Protein 1T62 (pdb70)

Sequence (316 aa):
MLKNVEVFWQNFLDKHELDMLMPDVWMFGDGSSEMGNRLGQLVVSGRKTATCSSLDIYKMEEEQLPKAGQYDIILDGQSQPLAIIRTTKVEIMPMNKVSESFAQAEGLDYWYEEHARFFKEELAPYQLQFYPDMLLVCQSFEVVDLYTHHHHHMLKNVEVFWQNFLDKHELDMLMPDVWMFGDGSSEMGNRLGQLVVSGRKTATCSSLDIYKMEEEQLPKAGQYDIILDGQSQPLAIIRTTKVEIMPMNKVSESFAQAEGLTLDYWYEEHARFFKEELAPYQLQFYPDMLLVCQSFEVVDLYTEKEEGGSHHHHHH

Solvent-accessible surface area: 16131 Å² total; per-residue (Å²): 68,32,146,48,8,80,93,13,10,86,82,5,10,91,114,86,159,68,143,73,132,26,18,57,11,32,26,0,3,60,11,26,22,124,38,0,52,149,22,0,105,26,0,46,64,44,16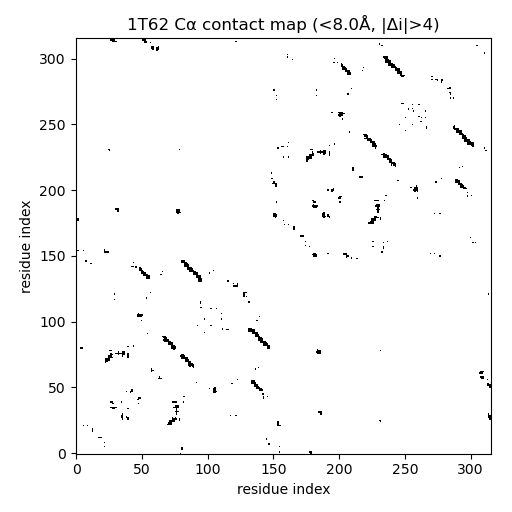8,1,53,0,1,0,0,0,24,66,27,17,96,111,174,88,30,143,43,14,110,66,22,58,23,6,0,0,9,19,0,60,5,86,6,33,0,0,3,90,1,70,108,44,76,70,6,29,4,77,126,27,49,100,83,17,4,126,24,5,46,116,128,117,14,64,108,66,5,9,150,6,0,97,65,8,6,46,108,98,141,76,89,51,120,71,97,7,73,0,0,3,6,28,8,85,50,42,22,66,81,164,92,32,32,16,6,30,31,79,31,3,69,58,1,10,92,50,6,21,93,127,94,159,74,142,63,165,70,26,92,17,33,24,0,4,38,6,16,4,106,32,0,42,112,3,0,110,42,2,41,68,53,173,1,53,0,1,0,0,0,15,18,0,13,133,80,67,162,75,155,49,18,137,76,35,45,45,4,0,0,18,16,0,39,22,12,0,16,0,0,2,67,0,81,95,45,71,84,25,25,0,84,146,14,56,114,78,20,15,109,32,7,52,181,81,66,119,118,16,56,116,32,0,20,128,7,0,113,105,6,0,57,100,61,171,51,156,40,79,91,70,0,72,0,0,3,6,31,12,82,55,42,16,84,16,76,45,62,124,132,19,15,48,44,59,23,26,17,18

InterPro domains:
  IPR007374 ASCH domain [PF04266] (35-149)
  IPR007374 ASCH domain [SM01022] (26-150)
  IPR009326 Protein of unknown function DUF984 [PIRSF021320] (3-151)
  IPR009326 Protein of unknown function DUF984 [PTHR39203] (25-150)
  IPR009326 Protein of unknown function DUF984 [cd06553] (23-150)
  IPR015947 PUA-like superfamily [SSF88697] (1-153)

Foldseek 3Di:
DVVQQVVVVVVVCVVVVHDDDAAAEEFDDLLALVRRAVLLVCQLVQQAFKDKDFPVVDDVVPDDDDAAQDKYFYAGSVGHTFAMKGWHGKDKDQLVGDDVVLVRNHHVPCSLVVVLVSLCVVLVVPVSPRDSRTIMTMTGIHTPTTDPDDDDD/DVVLQVVLVVVVCVVVVHDDDRDAEEFPADLAQVRRAVVLCCAVVPFAFKDKDFPVCCVVVVHDADDAFDKYFYAHSVRHTWFMKTFNDKDKFWLLPDDVVNCRNRRDDSVVSSVVVQVRVQVVCVVVVDGRDRGGMMIMTGIHGDTTSPVVVVDVPPDDDDD

Structure (mmCIF, N/CA/C/O backbone):
data_1T62
#
_entry.id   1T62
#
_cell.length_a   88.250
_cell.length_b   88.250
_cell.length_c   106.001
_cell.angle_alpha   90.00
_cell.angle_beta   90.00
_cell.angle_gamma   120.00
#
_symmetry.space_group_name_H-M   'P 32 2 1'
#
loop_
_atom_site.group_PDB
_atom_site.id
_atom_site.type_symbol
_atom_site.label_atom_id
_atom_site.label_alt_id
_atom_site.label_comp_id
_atom_site.label_asym_id
_atom_site.label_entity_id
_atom_site.label_seq_id
_atom_site.pdbx_PDB_ins_code
_atom_site.Cartn_x
_atom_site.Cartn_y
_atom_site.Cartn_z
_atom_site.occupancy
_atom_site.B_iso_or_equiv
_atom_site.auth_seq_id
_atom_site.auth_comp_id
_atom_site.auth_asym_id
_atom_site.auth_atom_id
_atom_site.pdbx_PDB_model_num
ATOM 1 N N . MET A 1 1 ? 33.872 2.112 90.629 1.00 39.73 1001 MET A N 1
ATOM 2 C CA . MET A 1 1 ? 33.621 2.589 92.022 1.00 37.60 1001 MET A CA 1
ATOM 3 C C . MET A 1 1 ? 32.712 3.795 92.004 1.00 35.60 1001 MET A C 1
ATOM 4 O O . MET A 1 1 ? 31.774 3.882 92.795 1.00 36.38 1001 MET A O 1
ATOM 9 N N . LEU A 1 2 ? 32.996 4.729 91.101 1.00 28.16 1002 LEU A N 1
ATOM 10 C CA . LEU A 1 2 ? 32.174 5.924 90.952 1.00 23.56 1002 LEU A CA 1
ATOM 11 C C . LEU A 1 2 ? 30.761 5.435 90.627 1.00 25.06 1002 LEU A C 1
ATOM 12 O O . LEU A 1 2 ? 29.784 5.956 91.152 1.00 24.46 1002 LEU A O 1
ATOM 17 N N . LYS A 1 3 ? 30.660 4.410 89.785 1.00 27.34 1003 LYS A N 1
ATOM 18 C CA . LYS A 1 3 ? 29.359 3.855 89.418 1.00 29.63 1003 LYS A CA 1
ATOM 19 C C . LYS A 1 3 ? 28.658 3.282 90.638 1.00 27.60 1003 LYS A C 1
ATOM 20 O O . LYS A 1 3 ? 27.487 3.579 90.881 1.00 29.83 1003 LYS A O 1
ATOM 26 N N . ASN A 1 4 ? 29.377 2.459 91.402 1.00 36.01 1004 ASN A N 1
ATOM 27 C CA . ASN A 1 4 ? 28.827 1.835 92.608 1.00 31.69 1004 ASN A CA 1
ATOM 28 C C . ASN A 1 4 ? 28.195 2.843 93.558 1.00 28.39 1004 ASN A C 1
ATOM 29 O O . ASN A 1 4 ? 27.060 2.657 94.025 1.00 25.87 1004 ASN A O 1
ATOM 34 N N . VAL A 1 5 ? 28.949 3.900 93.852 1.00 24.45 1005 VAL A N 1
ATOM 35 C CA . VAL A 1 5 ? 28.489 4.943 94.750 1.00 21.25 1005 VAL A CA 1
ATOM 36 C C . VAL A 1 5 ? 27.328 5.704 94.158 1.00 22.52 1005 VAL A C 1
ATOM 37 O O . VAL A 1 5 ? 26.385 6.039 94.860 1.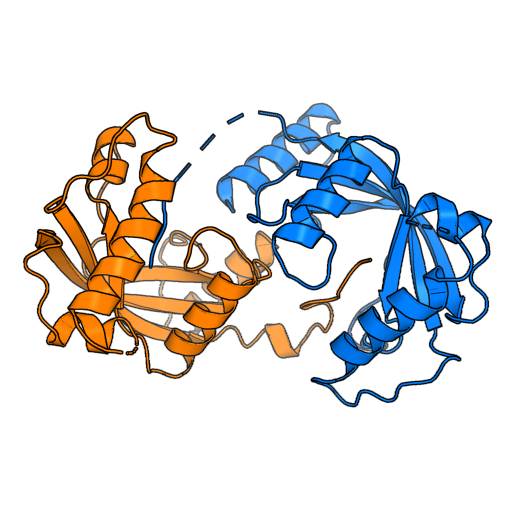00 22.57 1005 VAL A O 1
ATOM 41 N N . GLU A 1 6 ? 27.383 5.976 92.864 1.00 27.33 1006 GLU A N 1
ATOM 42 C CA . GLU A 1 6 ? 26.285 6.691 92.242 1.00 33.03 1006 GLU A CA 1
ATOM 43 C C . GLU A 1 6 ? 25.026 5.863 92.472 1.00 32.09 1006 GLU A C 1
ATOM 44 O O . GLU A 1 6 ? 23.990 6.391 92.875 1.00 35.18 1006 GLU A O 1
ATOM 50 N N . VAL A 1 7 ? 25.129 4.558 92.236 1.00 26.63 1007 VAL A N 1
ATOM 51 C CA . VAL A 1 7 ? 23.999 3.651 92.427 1.00 28.23 1007 VAL A CA 1
ATOM 52 C C . VAL A 1 7 ? 23.538 3.695 93.885 1.00 24.86 1007 VAL A C 1
ATOM 53 O O . VAL A 1 7 ? 22.394 4.028 94.188 1.00 24.28 1007 VAL A O 1
ATOM 57 N N . PHE A 1 8 ? 24.454 3.356 94.780 1.00 20.65 1008 PHE A N 1
ATOM 58 C CA . PHE A 1 8 ? 24.198 3.346 96.213 1.00 18.34 1008 PHE A CA 1
ATOM 59 C C . PHE A 1 8 ? 23.412 4.565 96.696 1.00 18.73 1008 PHE A C 1
ATOM 60 O O . PHE A 1 8 ? 22.445 4.422 97.447 1.00 17.34 1008 PHE A O 1
ATOM 68 N N . TRP A 1 9 ? 23.840 5.754 96.268 1.00 33.78 1009 TRP A N 1
ATOM 69 C CA . TRP A 1 9 ? 23.197 7.011 96.661 1.00 33.95 1009 TRP A CA 1
ATOM 70 C C . TRP A 1 9 ? 21.807 7.068 96.077 1.00 35.63 1009 TRP A C 1
ATOM 71 O O . TRP A 1 9 ? 20.826 7.331 96.775 1.00 35.27 1009 TRP A O 1
ATOM 82 N N . GLN A 1 10 ? 21.738 6.818 94.776 1.00 16.50 1010 GLN A N 1
ATOM 83 C CA . GLN A 1 10 ? 20.476 6.848 94.066 1.00 20.47 1010 GLN A CA 1
ATOM 84 C C . GLN A 1 10 ? 19.483 5.942 94.739 1.00 18.57 1010 GLN A C 1
ATOM 85 O O . GLN A 1 10 ? 18.363 6.337 95.024 1.00 19.45 1010 GLN A O 1
ATOM 91 N N . ASN A 1 11 ? 19.900 4.718 95.005 1.00 42.57 1011 ASN A N 1
ATOM 92 C CA . ASN A 1 11 ? 19.000 3.787 95.637 1.00 44.81 1011 ASN A CA 1
ATOM 93 C C . ASN A 1 11 ? 18.488 4.375 96.943 1.00 42.45 1011 ASN A C 1
ATOM 94 O O . ASN A 1 11 ? 17.297 4.286 97.247 1.00 43.05 1011 ASN A O 1
ATOM 99 N N . PHE A 1 12 ? 19.389 4.990 97.704 1.00 29.84 1012 PHE A N 1
ATOM 100 C CA . PHE A 1 12 ? 19.023 5.584 98.982 1.00 26.65 1012 PHE A CA 1
ATOM 101 C C . PHE A 1 12 ? 18.058 6.745 98.788 1.00 26.29 1012 PHE A C 1
ATOM 102 O O . PHE A 1 12 ? 17.112 6.904 99.554 1.00 24.40 1012 PHE A O 1
ATOM 110 N N . LEU A 1 13 ? 18.293 7.555 97.764 1.00 28.53 1013 LEU A N 1
ATOM 111 C CA . LEU A 1 13 ? 17.403 8.677 97.483 1.00 29.34 1013 LEU A CA 1
ATOM 112 C C . LEU A 1 13 ? 15.982 8.155 97.243 1.00 30.81 1013 LEU A C 1
ATOM 113 O O . LEU A 1 13 ? 15.047 8.508 97.966 1.00 31.41 1013 LEU A O 1
ATOM 118 N N . ASP A 1 14 ? 15.836 7.310 96.225 1.00 39.12 1014 ASP A N 1
ATOM 119 C CA . ASP A 1 14 ? 14.551 6.711 95.866 1.00 41.10 1014 ASP A CA 1
ATOM 120 C C . ASP A 1 14 ? 13.883 6.060 97.076 1.00 42.04 1014 ASP A C 1
ATOM 121 O O . ASP A 1 14 ? 12.700 6.272 97.347 1.00 43.02 1014 ASP A O 1
ATOM 126 N N . LYS A 1 15 ? 14.659 5.252 97.789 1.00 28.71 1015 LYS A N 1
ATOM 127 C CA . LYS A 1 15 ? 14.192 4.561 98.978 1.00 31.11 1015 LYS A CA 1
ATOM 128 C C . LYS A 1 15 ? 13.524 5.532 99.948 1.00 30.44 1015 LYS A C 1
ATOM 129 O O . LYS A 1 15 ? 12.557 5.181 100.602 1.00 29.96 1015 LYS A O 1
ATOM 135 N N . HIS A 1 16 ? 14.034 6.756 100.040 1.00 21.99 1016 HIS A N 1
ATOM 136 C CA . HIS A 1 16 ? 13.463 7.742 100.953 1.00 25.54 1016 HIS A CA 1
ATOM 137 C C . HIS A 1 16 ? 12.800 8.877 100.203 1.00 27.59 1016 HIS A C 1
ATOM 138 O O . HIS A 1 16 ? 12.387 9.867 100.803 1.00 27.69 1016 HIS A O 1
ATOM 145 N N . GLU A 1 17 ? 12.703 8.729 98.887 1.00 35.26 1017 GLU A N 1
ATOM 146 C CA . GLU A 1 17 ? 12.088 9.746 98.051 1.00 38.61 1017 GLU A CA 1
ATOM 147 C C . GLU A 1 17 ? 12.541 11.134 98.473 1.00 36.95 1017 GLU A C 1
ATOM 148 O O . GLU A 1 17 ? 11.856 11.801 99.244 1.00 39.89 1017 GLU A O 1
ATOM 154 N N . LEU A 1 18 ? 13.706 11.550 97.979 1.00 48.80 1018 LEU A N 1
ATOM 155 C CA . LEU A 1 18 ? 14.259 12.870 98.280 1.00 43.19 1018 LEU A CA 1
ATOM 156 C C . LEU A 1 18 ? 15.440 13.184 97.363 1.00 40.18 1018 LEU A C 1
ATOM 157 O O . LEU A 1 18 ? 16.289 12.331 97.132 1.00 38.91 1018 LEU A O 1
ATOM 162 N N . ASP A 1 19 ? 15.477 14.409 96.834 1.00 29.17 1019 ASP A N 1
ATOM 163 C CA . ASP A 1 19 ? 16.535 14.836 95.911 1.00 24.82 1019 ASP A CA 1
ATOM 164 C C . ASP A 1 19 ? 17.704 15.504 96.636 1.00 20.74 1019 ASP A C 1
ATOM 165 O O . ASP A 1 19 ? 17.528 16.471 97.380 1.00 19.87 1019 ASP A O 1
ATOM 170 N N . MET A 1 20 ? 18.897 14.968 96.411 1.00 21.39 1020 MET A N 1
ATOM 171 C CA . MET A 1 20 ? 20.107 15.480 97.037 1.00 19.55 1020 MET A CA 1
ATOM 172 C C . MET A 1 20 ? 21.346 15.126 96.234 1.00 17.34 1020 MET A C 1
ATOM 173 O O . MET A 1 20 ? 21.480 13.997 95.765 1.00 17.95 1020 MET A O 1
ATOM 178 N N . LEU A 1 21 ? 22.266 16.076 96.109 1.00 21.63 1021 LEU A N 1
ATOM 179 C CA . LEU A 1 21 ? 23.520 15.814 95.421 1.00 21.29 1021 LEU A CA 1
ATOM 180 C C . LEU A 1 21 ? 24.270 14.803 96.294 1.00 23.50 1021 LEU A C 1
ATOM 181 O O . LEU A 1 21 ? 24.020 14.706 97.498 1.00 23.72 1021 LEU A O 1
ATOM 186 N N . MET A 1 22 ? 25.175 14.043 95.691 1.00 25.94 1022 MET A N 1
ATOM 187 C CA . MET A 1 22 ? 25.969 13.056 96.424 1.00 27.96 1022 MET A CA 1
ATOM 188 C C . MET A 1 22 ? 26.795 13.777 97.497 1.00 26.78 1022 MET A C 1
ATOM 189 O O . MET A 1 22 ? 27.298 14.877 97.267 1.00 33.04 1022 MET A O 1
ATOM 194 N N . PRO A 1 23 ? 26.922 13.184 98.693 1.00 10.96 1023 PRO A N 1
ATOM 195 C CA . PRO A 1 23 ? 27.701 13.820 99.758 1.00 11.64 1023 PRO A CA 1
ATOM 196 C C . PRO A 1 23 ? 29.180 13.553 99.536 1.00 11.38 1023 PRO A C 1
ATOM 197 O O . PRO A 1 23 ? 29.606 13.265 98.414 1.00 15.09 1023 PRO A O 1
ATOM 201 N N . ASP A 1 24 ? 29.969 13.644 100.596 1.00 48.54 1024 ASP A N 1
ATOM 202 C CA . ASP A 1 24 ? 31.393 13.388 100.459 1.00 50.34 1024 ASP A CA 1
ATOM 203 C C . ASP A 1 24 ? 31.614 11.889 100.602 1.00 46.11 1024 ASP A C 1
ATOM 204 O O . ASP A 1 24 ? 30.794 11.198 101.204 1.00 47.65 1024 ASP A O 1
ATOM 209 N N . VAL A 1 25 ? 32.696 11.377 100.031 1.00 30.56 1025 VAL A N 1
ATOM 210 C CA . VAL A 1 25 ? 32.980 9.958 100.156 1.00 26.36 1025 VAL A CA 1
ATOM 211 C C . VAL A 1 25 ? 34.379 9.755 100.724 1.00 27.71 1025 VAL A C 1
ATOM 212 O O . VAL A 1 25 ? 35.354 10.329 100.228 1.00 26.11 1025 VAL A O 1
ATOM 216 N N . TRP A 1 26 ? 34.476 8.943 101.773 1.00 17.07 1026 TRP A N 1
ATOM 217 C CA . TRP A 1 26 ? 35.760 8.700 102.397 1.00 17.18 1026 TRP A CA 1
ATOM 218 C C . TRP A 1 26 ? 35.801 7.507 103.346 1.00 19.27 1026 TRP A C 1
ATOM 219 O O . TRP A 1 26 ? 34.775 6.927 103.696 1.00 19.17 1026 TRP A O 1
ATOM 230 N N . MET A 1 27 ? 37.022 7.159 103.751 1.00 31.93 1027 MET A N 1
ATOM 231 C CA . MET A 1 27 ? 37.276 6.065 104.672 1.00 32.16 1027 MET A CA 1
ATOM 232 C C . MET A 1 27 ? 37.938 6.662 105.915 1.00 32.66 1027 MET A C 1
ATOM 233 O O . MET A 1 27 ? 38.626 7.680 105.839 1.00 29.19 1027 MET A O 1
ATOM 238 N N . PHE A 1 28 ? 37.704 6.033 107.061 1.00 32.95 1028 PHE A N 1
ATOM 239 C CA . PHE A 1 28 ? 38.273 6.486 108.317 1.00 32.40 1028 PHE A CA 1
ATOM 240 C C . PHE A 1 28 ? 39.719 6.043 108.342 1.00 37.51 1028 PHE A C 1
ATOM 241 O O . PHE A 1 28 ? 40.085 5.106 107.644 1.00 36.71 1028 PHE A O 1
ATOM 249 N N . GLY A 1 29 ? 40.550 6.718 109.125 1.00 24.19 1029 GLY A N 1
ATOM 250 C CA . GLY A 1 29 ? 41.929 6.287 109.222 1.00 29.05 1029 GLY A CA 1
ATOM 251 C C . GLY A 1 29 ? 43.050 7.150 108.693 1.00 31.53 1029 GLY A C 1
ATOM 252 O O . GLY A 1 29 ? 42.838 8.180 108.057 1.00 32.98 1029 GLY A O 1
ATOM 253 N N . ASP A 1 30 ? 44.263 6.687 108.979 1.00 42.48 1030 ASP A N 1
ATOM 254 C CA . ASP A 1 30 ? 45.498 7.331 108.576 1.00 43.85 1030 ASP A CA 1
ATOM 255 C C . ASP A 1 30 ? 45.532 7.396 107.052 1.00 42.58 1030 ASP A C 1
ATOM 256 O O . ASP A 1 30 ? 46.078 8.326 106.460 1.00 41.86 1030 ASP A O 1
ATOM 261 N N . GLY A 1 31 ? 44.922 6.401 106.422 1.00 51.45 1031 GLY A N 1
ATOM 262 C CA . GLY A 1 31 ? 44.897 6.343 104.975 1.00 48.40 1031 GLY A CA 1
ATOM 263 C C . GLY A 1 31 ? 45.216 4.922 104.577 1.00 44.38 1031 GLY A C 1
ATOM 264 O O . GLY A 1 31 ? 44.958 4.497 103.451 1.00 41.85 1031 GLY A O 1
ATOM 265 N N . SER A 1 32 ? 45.794 4.187 105.521 1.00 46.33 1032 SER A N 1
ATOM 266 C CA . SER A 1 32 ? 46.144 2.795 105.298 1.00 44.44 1032 SER A CA 1
ATOM 267 C C . SER A 1 32 ? 44.847 2.021 105.164 1.00 42.81 1032 SER A C 1
ATOM 268 O O . SER A 1 32 ? 43.833 2.382 105.764 1.00 43.22 1032 SER A O 1
ATOM 271 N N . SER A 1 33 ? 44.877 0.956 104.377 1.00 42.31 1033 SER A N 1
ATOM 272 C CA . SER A 1 33 ? 43.689 0.148 104.184 1.00 44.44 1033 SER A CA 1
ATOM 273 C C . SER A 1 33 ? 43.293 -0.571 105.473 1.00 43.88 1033 SER A C 1
ATOM 274 O O . SER A 1 33 ? 42.115 -0.826 105.726 1.00 43.87 1033 SER A O 1
ATOM 277 N N . GLU A 1 34 ? 44.278 -0.885 106.299 1.00 21.92 1034 GLU A N 1
ATOM 278 C CA . GLU A 1 34 ? 44.010 -1.590 107.542 1.00 25.11 1034 GLU A CA 1
ATOM 279 C C . GLU A 1 34 ? 43.096 -0.763 108.431 1.00 20.55 1034 GLU A C 1
ATOM 280 O O . GLU A 1 34 ? 41.982 -1.176 108.768 1.00 21.72 1034 GLU A O 1
ATOM 286 N N . MET A 1 35 ? 43.572 0.417 108.797 1.00 32.16 1035 MET A N 1
ATOM 287 C CA . MET A 1 35 ? 42.804 1.309 109.647 1.00 28.64 1035 MET A CA 1
ATOM 288 C C . MET A 1 35 ? 41.435 1.584 109.028 1.00 26.13 1035 MET A C 1
ATOM 289 O O . MET A 1 35 ? 40.434 1.691 109.740 1.00 24.02 1035 MET A O 1
ATOM 294 N N . GLY A 1 36 ? 41.396 1.695 107.702 1.00 24.36 1036 GLY A N 1
ATOM 295 C CA . GLY A 1 36 ? 40.138 1.953 107.024 1.00 24.71 1036 GLY A CA 1
ATOM 296 C C . GLY A 1 36 ? 39.151 0.811 107.184 1.00 25.75 1036 GLY A C 1
ATOM 297 O O . GLY A 1 36 ? 37.958 1.015 107.416 1.00 24.42 1036 GLY A O 1
ATOM 298 N N . ASN A 1 37 ? 39.657 -0.407 107.053 1.00 25.70 1037 ASN A N 1
ATOM 299 C CA . ASN A 1 37 ? 38.826 -1.585 107.183 1.00 29.22 1037 ASN A CA 1
ATOM 300 C C . ASN A 1 37 ? 38.370 -1.778 108.628 1.00 30.67 1037 ASN A C 1
ATOM 301 O O . ASN A 1 37 ? 37.182 -1.990 108.887 1.00 31.24 1037 ASN A O 1
ATOM 306 N N . ARG A 1 38 ? 39.317 -1.684 109.563 1.00 41.35 1038 ARG A N 1
ATOM 307 C CA . ARG A 1 38 ? 39.037 -1.850 110.989 1.00 44.53 1038 ARG A CA 1
ATOM 308 C C . ARG A 1 38 ? 38.022 -0.812 111.458 1.00 40.40 1038 ARG A C 1
ATOM 309 O O . ARG A 1 38 ? 36.974 -1.159 112.008 1.00 42.02 1038 ARG A O 1
ATOM 317 N N . LEU A 1 39 ? 38.328 0.461 111.234 1.00 35.76 1039 LEU A N 1
ATOM 318 C CA . LEU A 1 39 ? 37.425 1.539 111.624 1.00 30.27 1039 LEU A CA 1
ATOM 319 C C . LEU A 1 39 ? 36.129 1.455 110.829 1.00 28.47 1039 LEU A C 1
ATOM 320 O O . LEU A 1 39 ? 35.054 1.761 111.342 1.00 26.99 1039 LEU A O 1
ATOM 325 N N . GLY A 1 40 ? 36.233 1.040 109.572 1.00 15.58 1040 GLY A N 1
ATOM 326 C CA . GLY A 1 40 ? 35.049 0.925 108.742 1.00 16.03 1040 GLY A CA 1
ATOM 327 C C . GLY A 1 40 ? 34.109 -0.118 109.310 1.00 17.78 1040 GLY A C 1
ATOM 328 O O . GLY A 1 40 ? 32.883 0.050 109.284 1.00 16.66 1040 GLY A O 1
ATOM 329 N N . GLN A 1 41 ? 34.689 -1.201 109.830 1.00 29.54 1041 GLN A N 1
ATOM 330 C CA . GLN A 1 41 ? 33.907 -2.283 110.410 1.00 32.74 1041 GLN A CA 1
ATOM 331 C C . GLN A 1 41 ? 33.207 -1.849 111.687 1.00 32.04 1041 GLN A C 1
ATOM 332 O O . GLN A 1 41 ? 32.007 -2.069 111.849 1.00 31.54 1041 GLN A O 1
ATOM 338 N N . LEU A 1 42 ? 33.951 -1.228 112.594 1.00 32.25 1042 LEU A N 1
ATOM 339 C CA . LEU A 1 42 ? 33.357 -0.768 113.840 1.00 30.54 1042 LEU A CA 1
ATOM 340 C C . LEU A 1 42 ? 32.139 0.107 113.575 1.00 33.34 1042 LEU A C 1
ATOM 341 O O . LEU A 1 42 ? 31.187 0.096 114.351 1.00 32.45 1042 LEU A O 1
ATOM 346 N N . VAL A 1 43 ? 32.168 0.859 112.477 1.00 32.96 1043 VAL A N 1
ATOM 347 C CA . VAL A 1 43 ? 31.061 1.739 112.134 1.00 28.23 1043 VAL A CA 1
ATOM 348 C C . VAL A 1 43 ? 29.853 0.958 111.662 1.00 33.37 1043 VAL A C 1
ATOM 349 O O . VAL A 1 43 ? 28.748 1.132 112.173 1.00 33.18 1043 VAL A O 1
ATOM 353 N N . VAL A 1 44 ? 30.063 0.096 110.681 1.00 28.32 1044 VAL A N 1
ATOM 354 C CA . VAL A 1 44 ? 28.975 -0.723 110.172 1.00 28.71 1044 VAL A CA 1
ATOM 355 C C . VAL A 1 44 ? 28.391 -1.523 111.331 1.00 29.12 1044 VAL A C 1
ATOM 356 O O . VAL A 1 44 ? 27.195 -1.811 111.356 1.00 31.36 1044 VAL A O 1
ATOM 360 N N . SER A 1 45 ? 29.252 -1.875 112.284 1.00 35.56 1045 SER A N 1
ATOM 361 C CA . SER A 1 45 ? 28.866 -2.659 113.456 1.00 34.90 1045 SER A CA 1
ATOM 362 C C . SER A 1 45 ? 28.008 -1.861 114.424 1.00 35.16 1045 SER A C 1
ATOM 363 O O . SER A 1 45 ? 27.224 -2.423 115.172 1.00 33.15 1045 SER A O 1
ATOM 366 N N . GLY A 1 46 ? 28.170 -0.547 114.417 1.00 36.08 1046 GLY A N 1
ATOM 367 C CA . GLY A 1 46 ? 27.403 0.283 115.323 1.00 38.89 1046 GLY A CA 1
ATOM 368 C C . GLY A 1 46 ? 28.160 0.550 116.609 1.00 39.76 1046 GLY A C 1
ATOM 369 O O . GLY A 1 46 ? 27.625 1.175 117.521 1.00 39.31 1046 GLY A O 1
ATOM 370 N N . ARG A 1 47 ? 29.401 0.075 116.683 1.00 34.00 1047 ARG A N 1
ATOM 371 C CA . ARG A 1 47 ? 30.236 0.276 117.866 1.00 37.30 1047 ARG A CA 1
ATOM 372 C C . ARG A 1 47 ? 30.877 1.666 117.841 1.00 34.60 1047 ARG A C 1
ATOM 373 O O . ARG A 1 47 ? 31.106 2.281 118.887 1.00 37.17 1047 ARG A O 1
ATOM 381 N N . LYS A 1 48 ? 31.166 2.149 116.637 1.00 39.12 1048 LYS A N 1
ATOM 382 C CA . LYS A 1 48 ? 31.786 3.452 116.449 1.00 33.31 1048 LYS A CA 1
ATOM 383 C C . LYS A 1 48 ? 30.776 4.426 115.863 1.00 31.44 1048 LYS A C 1
ATOM 384 O O . LYS A 1 48 ? 30.417 4.326 114.688 1.00 30.88 1048 LYS A O 1
ATOM 390 N N . THR A 1 49 ? 30.334 5.379 116.676 1.00 24.50 1049 THR A N 1
ATOM 391 C CA . THR A 1 49 ? 29.341 6.357 116.244 1.00 23.65 1049 THR A CA 1
ATOM 392 C C . THR A 1 49 ? 29.809 7.808 116.288 1.00 21.14 1049 THR A C 1
ATOM 393 O O . THR A 1 49 ? 29.002 8.719 116.422 1.00 20.91 1049 THR A O 1
ATOM 397 N N . ALA A 1 50 ? 31.112 8.024 116.182 1.00 22.16 1050 ALA A N 1
ATOM 398 C CA . ALA A 1 50 ? 31.647 9.376 116.181 1.00 22.30 1050 ALA A CA 1
ATOM 399 C C . ALA A 1 50 ? 32.987 9.407 115.467 1.00 22.80 1050 ALA A C 1
ATOM 400 O O . ALA A 1 50 ? 33.644 8.378 115.304 1.00 20.67 1050 ALA A O 1
ATOM 402 N N . THR A 1 51 ? 33.379 10.596 115.030 1.00 24.11 1051 THR A N 1
ATOM 403 C CA . THR A 1 51 ? 34.645 10.777 114.343 1.00 23.97 1051 THR A CA 1
ATOM 404 C C . THR A 1 51 ? 35.124 12.203 114.558 1.00 25.66 1051 THR A C 1
ATOM 405 O O . THR A 1 51 ? 34.318 13.106 114.763 1.00 25.41 1051 THR A O 1
ATOM 409 N N . CYS A 1 52 ? 36.438 12.402 114.533 1.00 20.09 1052 CYS A N 1
ATOM 410 C CA . CYS A 1 52 ? 37.000 13.733 114.715 1.00 21.12 1052 CYS A CA 1
ATOM 411 C C . CYS A 1 52 ? 38.024 14.054 113.626 1.00 20.26 1052 CYS A C 1
ATOM 412 O O . CYS A 1 52 ? 38.711 13.165 113.111 1.00 19.68 1052 CYS A O 1
ATOM 415 N N . SER A 1 53 ? 38.096 15.331 113.259 1.00 17.89 1053 SER A N 1
ATOM 416 C CA . SER A 1 53 ? 39.030 15.785 112.245 1.00 16.08 1053 SER A CA 1
ATOM 417 C C . SER A 1 53 ? 39.695 17.053 112.752 1.00 13.51 1053 SER A C 1
ATOM 418 O O . SER A 1 53 ? 39.170 17.715 113.642 1.00 12.42 1053 SER A O 1
ATOM 421 N N . SER A 1 54 ? 40.854 17.389 112.203 1.00 24.06 1054 SER A N 1
ATOM 422 C CA . SER A 1 54 ? 41.549 18.583 112.647 1.00 23.51 1054 SER A CA 1
ATOM 423 C C . SER A 1 54 ? 40.797 19.799 112.192 1.00 24.91 1054 SER A C 1
ATOM 424 O O . SER A 1 54 ? 40.503 19.931 111.004 1.00 23.34 1054 SER A O 1
ATOM 427 N N . LEU A 1 55 ? 40.491 20.688 113.133 1.00 22.45 1055 LEU A N 1
ATOM 428 C CA . LEU A 1 55 ? 39.772 21.923 112.830 1.00 24.57 1055 LEU A CA 1
ATOM 429 C C . LEU A 1 55 ? 40.656 22.911 112.079 1.00 28.49 1055 LEU A C 1
ATOM 430 O O . LEU A 1 55 ? 40.272 23.408 111.026 1.00 28.51 1055 LEU A O 1
ATOM 435 N N . ASP A 1 56 ? 41.837 23.187 112.626 1.00 50.92 1056 ASP A N 1
ATOM 436 C CA . ASP A 1 56 ? 42.780 24.127 112.023 1.00 57.74 1056 ASP A CA 1
ATOM 437 C C . ASP A 1 56 ? 43.013 23.901 110.533 1.00 57.52 1056 ASP A C 1
ATOM 438 O O . ASP A 1 56 ? 43.196 24.855 109.776 1.00 59.58 1056 ASP A O 1
ATOM 443 N N . ILE A 1 57 ? 43.001 22.638 110.120 1.00 20.46 1057 ILE A N 1
ATOM 444 C CA . ILE A 1 57 ? 43.220 22.262 108.727 1.00 20.50 1057 ILE A CA 1
ATOM 445 C C . ILE A 1 57 ? 42.123 22.805 107.793 1.00 18.15 1057 ILE A C 1
ATOM 446 O O . ILE A 1 57 ? 42.338 22.939 106.593 1.00 20.64 1057 ILE A O 1
ATOM 451 N N . TYR A 1 58 ? 40.949 23.115 108.342 1.00 36.77 1058 TYR A N 1
ATOM 452 C CA . TYR A 1 58 ? 39.841 23.657 107.549 1.00 34.18 1058 TYR A CA 1
ATOM 453 C C . TYR A 1 58 ? 40.149 25.099 107.149 1.00 34.53 1058 TYR A C 1
ATOM 454 O O . TYR A 1 58 ? 40.733 25.852 107.926 1.00 32.02 1058 TYR A O 1
ATOM 463 N N . LYS A 1 59 ? 39.765 25.487 105.938 1.00 15.87 1059 LYS A N 1
ATOM 464 C CA . LYS A 1 59 ? 40.006 26.848 105.469 1.00 17.95 1059 LYS A CA 1
ATOM 465 C C . LYS A 1 59 ? 38.788 27.731 105.764 1.00 20.88 1059 LYS A C 1
ATOM 466 O O . LYS A 1 59 ? 37.872 27.857 104.947 1.00 22.61 1059 LYS A O 1
ATOM 472 N N . MET A 1 60 ? 38.797 28.328 106.956 1.00 36.52 1060 MET A N 1
ATOM 473 C CA . MET A 1 60 ? 37.723 29.188 107.458 1.00 36.49 1060 MET A CA 1
ATOM 474 C C . MET A 1 60 ? 37.006 30.136 106.501 1.00 38.02 1060 MET A C 1
ATOM 475 O O . MET A 1 60 ? 35.848 30.481 106.733 1.00 39.98 1060 MET A O 1
ATOM 480 N N . GLU A 1 61 ? 37.672 30.580 105.444 1.00 38.68 1061 GLU A N 1
ATOM 481 C CA . GLU A 1 61 ? 37.015 31.490 104.523 1.00 38.25 1061 GLU A CA 1
ATOM 482 C C . GLU A 1 61 ? 36.574 30.855 103.212 1.00 38.44 1061 GLU A C 1
ATOM 483 O O . GLU A 1 61 ? 35.769 31.435 102.483 1.00 37.92 1061 GLU A O 1
ATOM 489 N N . GLU A 1 62 ? 37.083 29.661 102.923 1.00 29.62 1062 GLU A N 1
ATOM 490 C CA . GLU A 1 62 ? 36.759 28.959 101.685 1.00 26.91 1062 GLU A CA 1
ATOM 491 C C . GLU A 1 62 ? 35.702 27.871 101.812 1.00 20.71 1062 GLU A C 1
ATOM 492 O O . GLU A 1 62 ? 35.097 27.482 100.814 1.00 19.74 1062 GLU A O 1
ATOM 498 N N . GLU A 1 63 ? 35.485 27.375 103.028 1.00 36.56 1063 GLU A N 1
ATOM 499 C CA . GLU A 1 63 ? 34.507 26.304 103.274 1.00 34.25 1063 GLU A CA 1
ATOM 500 C C . GLU A 1 63 ? 33.898 26.428 104.656 1.00 30.37 1063 GLU A C 1
ATOM 501 O O . GLU A 1 63 ? 34.380 27.207 105.466 1.00 29.44 1063 GLU A O 1
ATOM 507 N N . GLN A 1 64 ? 32.849 25.657 104.929 1.00 28.48 1064 GLN A N 1
ATOM 508 C CA . GLN A 1 64 ? 32.214 25.686 106.250 1.00 27.34 1064 GLN A CA 1
ATOM 509 C C . GLN A 1 64 ? 32.446 24.339 106.920 1.00 25.49 1064 GLN A C 1
ATOM 510 O O . GLN A 1 64 ? 32.851 23.383 106.261 1.00 26.42 1064 GLN A O 1
ATOM 516 N N . LEU A 1 65 ? 32.201 24.258 108.222 1.00 27.95 1065 LEU A N 1
ATOM 517 C CA . LEU A 1 65 ? 32.428 23.004 108.933 1.00 24.59 1065 LEU A CA 1
ATOM 518 C C . LEU A 1 65 ? 31.215 22.086 108.867 1.00 22.87 1065 LEU A C 1
ATOM 519 O O . LEU A 1 65 ? 30.079 22.540 108.695 1.00 22.56 1065 LEU A O 1
ATOM 524 N N . PRO A 1 66 ? 31.446 20.773 108.996 1.00 13.75 1066 PRO A N 1
ATOM 525 C CA . PRO A 1 66 ? 30.349 19.803 108.958 1.00 11.84 1066 PRO A CA 1
ATOM 526 C C . PRO A 1 66 ? 29.238 20.185 109.938 1.00 11.46 1066 PRO A C 1
ATOM 527 O O . PRO A 1 66 ? 29.500 20.531 111.094 1.00 13.16 1066 PRO A O 1
ATOM 531 N N . LYS A 1 67 ? 27.998 20.124 109.460 1.00 14.71 1067 LYS A N 1
ATOM 532 C CA . LYS A 1 67 ? 26.833 20.483 110.253 1.00 12.43 1067 LYS A CA 1
ATOM 533 C C . LYS A 1 67 ? 25.965 19.266 110.539 1.00 12.23 1067 LYS A C 1
ATOM 534 O O . LYS A 1 67 ? 26.012 18.265 109.815 1.00 11.35 1067 LYS A O 1
ATOM 540 N N . ALA A 1 68 ? 25.153 19.377 111.591 1.00 12.42 1068 ALA A N 1
ATOM 541 C CA . ALA A 1 68 ? 24.221 18.323 111.973 1.00 12.84 1068 ALA A CA 1
ATOM 542 C C . ALA A 1 68 ? 23.242 18.139 110.821 1.00 14.37 1068 ALA A C 1
ATOM 543 O O . ALA A 1 68 ? 22.817 19.114 110.215 1.00 12.87 1068 ALA A O 1
ATOM 545 N N . GLY A 1 69 ? 22.893 16.892 110.521 1.00 7.31 1069 GLY A N 1
ATOM 546 C CA . GLY A 1 69 ? 21.960 16.618 109.453 1.00 9.84 1069 GLY A CA 1
ATOM 547 C C . GLY A 1 69 ? 22.613 16.299 108.126 1.00 13.46 1069 GLY A C 1
ATOM 548 O O . GLY A 1 69 ? 21.922 15.862 107.219 1.00 16.38 1069 GLY A O 1
ATOM 549 N N . GLN A 1 70 ? 23.922 16.498 107.976 1.00 25.65 1070 GLN A N 1
ATOM 550 C CA . GLN A 1 70 ? 24.538 16.206 106.680 1.00 27.62 1070 GLN A CA 1
ATOM 551 C C . GLN A 1 70 ? 24.910 14.742 106.507 1.00 28.30 1070 GLN A C 1
ATOM 552 O O . GLN A 1 70 ? 25.004 13.991 107.481 1.00 29.09 1070 GLN A O 1
ATOM 558 N N . TYR A 1 71 ? 25.124 14.344 105.257 1.00 34.35 1071 TYR A N 1
ATOM 559 C CA . TYR A 1 71 ? 25.472 12.969 104.943 1.00 32.79 1071 TYR A CA 1
ATOM 560 C C . TYR A 1 71 ? 26.863 12.758 104.392 1.00 32.75 1071 TYR A C 1
ATOM 561 O O . TYR A 1 71 ? 27.447 13.637 103.775 1.00 33.83 1071 TYR A O 1
ATOM 570 N N . ASP A 1 72 ? 27.384 11.562 104.603 1.00 29.98 1072 ASP A N 1
ATOM 571 C CA . ASP A 1 72 ? 28.700 11.214 104.105 1.00 28.73 1072 ASP A CA 1
ATOM 572 C C . ASP A 1 72 ? 28.638 9.751 103.721 1.00 26.04 1072 ASP A C 1
ATOM 573 O O . ASP A 1 72 ? 27.926 8.980 104.351 1.00 26.16 1072 ASP A O 1
ATOM 578 N N . ILE A 1 73 ? 29.363 9.375 102.677 1.00 19.07 1073 ILE A N 1
ATOM 579 C CA . ILE A 1 73 ? 29.400 7.993 102.233 1.00 14.71 1073 ILE A CA 1
ATOM 580 C C . ILE A 1 73 ? 30.726 7.382 102.702 1.00 14.26 1073 ILE A C 1
ATOM 581 O O . ILE A 1 73 ? 31.800 7.949 102.475 1.00 13.62 1073 ILE A O 1
ATOM 586 N N . ILE A 1 74 ? 30.637 6.238 103.386 1.00 18.14 1074 ILE A N 1
ATOM 587 C CA . ILE A 1 74 ? 31.809 5.558 103.934 1.00 18.32 1074 ILE A CA 1
ATOM 588 C C . ILE A 1 74 ? 32.287 4.404 103.072 1.00 19.57 1074 ILE A C 1
ATOM 589 O O . ILE A 1 74 ? 31.485 3.596 102.608 1.00 19.04 1074 ILE A O 1
ATOM 594 N N . LEU A 1 75 ? 33.605 4.349 102.878 1.00 18.75 1075 LEU A N 1
ATOM 595 C CA . LEU A 1 75 ? 34.277 3.332 102.071 1.00 23.74 1075 LEU A CA 1
ATOM 596 C C . LEU A 1 75 ? 35.243 2.586 102.972 1.00 25.88 1075 LEU A C 1
ATOM 597 O O . LEU A 1 75 ? 35.608 3.092 104.030 1.00 28.49 1075 LEU A O 1
ATOM 602 N N . ASP A 1 76 ? 35.669 1.396 102.558 1.00 32.79 1076 ASP A N 1
ATOM 603 C CA . ASP A 1 76 ? 36.618 0.629 103.361 1.00 34.67 1076 ASP A CA 1
ATOM 604 C C . ASP A 1 76 ? 38.050 0.941 102.948 1.00 36.89 1076 ASP A C 1
ATOM 605 O O . ASP A 1 76 ? 38.290 1.772 102.068 1.00 38.61 1076 ASP A O 1
ATOM 610 N N . GLY A 1 77 ? 38.999 0.268 103.590 1.00 31.29 1077 GLY A N 1
ATOM 611 C CA . GLY A 1 77 ? 40.396 0.487 103.285 1.00 31.78 1077 GLY A CA 1
ATOM 612 C C . GLY A 1 77 ? 40.717 0.228 101.830 1.00 31.95 1077 GLY A C 1
ATOM 613 O O . GLY A 1 77 ? 41.737 0.700 101.328 1.00 31.01 1077 GLY A O 1
ATOM 614 N N . GLN A 1 78 ? 39.850 -0.525 101.156 1.00 19.63 1078 GLN A N 1
ATOM 615 C CA . GLN A 1 78 ? 40.021 -0.862 99.738 1.00 21.81 1078 GLN A CA 1
ATOM 616 C C . GLN A 1 78 ? 39.201 0.076 98.870 1.00 18.52 1078 GLN A C 1
ATOM 617 O O . GLN A 1 78 ? 39.063 -0.141 97.668 1.00 17.91 1078 GLN A O 1
ATOM 623 N N . SER A 1 79 ? 38.652 1.109 99.501 1.00 24.68 1079 SER A N 1
ATOM 624 C CA . SER A 1 79 ? 37.840 2.113 98.828 1.00 25.66 1079 SER A CA 1
ATOM 625 C C . SER A 1 79 ? 36.499 1.655 98.278 1.00 23.18 1079 SER A C 1
ATOM 626 O O . SER A 1 79 ? 36.066 2.145 97.237 1.00 24.37 1079 SER A O 1
ATOM 629 N N . GLN A 1 80 ? 35.839 0.734 98.980 1.00 28.93 1080 GLN A N 1
ATOM 630 C CA . GLN A 1 80 ? 34.523 0.245 98.559 1.00 29.85 1080 GLN A CA 1
ATOM 631 C C . GLN A 1 80 ? 33.451 0.779 99.515 1.00 25.91 1080 GLN A C 1
ATOM 632 O O . GLN A 1 80 ? 33.656 0.833 100.728 1.00 22.11 1080 GLN A O 1
ATOM 638 N N . PRO A 1 81 ? 32.286 1.167 98.979 1.00 23.74 1081 PRO A N 1
ATOM 639 C CA . PRO A 1 81 ? 31.216 1.701 99.821 1.00 26.84 1081 PRO A CA 1
ATOM 640 C C . PRO A 1 81 ? 30.822 0.755 100.939 1.00 29.35 1081 PRO A C 1
ATOM 641 O O . PRO A 1 81 ? 30.634 -0.436 100.709 1.00 28.00 1081 PRO A O 1
ATOM 645 N N . LEU A 1 82 ? 30.720 1.296 102.149 1.00 21.58 1082 LEU A N 1
ATOM 646 C CA . LEU A 1 82 ? 30.344 0.520 103.318 1.00 23.21 1082 LEU A CA 1
ATOM 647 C C . LEU A 1 82 ? 28.971 0.917 103.771 1.00 26.23 1082 LEU A C 1
ATOM 648 O O . LEU A 1 82 ? 28.137 0.061 104.070 1.00 28.75 1082 LEU A O 1
ATOM 653 N N . ALA A 1 83 ? 28.748 2.226 103.833 1.00 33.40 1083 ALA A N 1
ATOM 654 C CA . ALA A 1 83 ? 27.477 2.761 104.287 1.00 32.85 1083 ALA A CA 1
ATOM 655 C C . ALA A 1 83 ? 27.435 4.263 104.147 1.00 31.91 1083 ALA A C 1
ATOM 656 O O . ALA A 1 83 ? 28.419 4.897 103.770 1.00 31.77 1083 ALA A O 1
ATOM 658 N N . ILE A 1 84 ? 26.268 4.820 104.442 1.00 22.37 1084 ILE A N 1
ATOM 659 C CA . ILE A 1 84 ? 26.080 6.256 104.437 1.00 20.60 1084 ILE A CA 1
ATOM 660 C C . ILE A 1 84 ? 25.646 6.568 105.863 1.00 20.43 1084 ILE A C 1
ATOM 661 O O . ILE A 1 84 ? 24.872 5.823 106.467 1.00 20.81 1084 ILE A O 1
ATOM 666 N N . ILE A 1 85 ? 26.156 7.662 106.408 1.00 36.56 1085 ILE A N 1
ATOM 667 C CA . ILE A 1 85 ? 25.834 8.052 107.770 1.00 35.01 1085 ILE A CA 1
ATOM 668 C C . ILE A 1 85 ? 25.268 9.456 107.804 1.00 36.42 1085 ILE A C 1
ATOM 669 O O . ILE A 1 85 ? 25.532 10.263 106.917 1.00 34.99 1085 ILE A O 1
ATOM 674 N N . ARG A 1 86 ? 24.484 9.742 108.833 1.00 28.09 1086 ARG A N 1
ATOM 675 C CA . ARG A 1 86 ? 23.927 11.070 108.995 1.00 30.99 1086 ARG A CA 1
ATOM 676 C C . ARG A 1 86 ? 24.520 11.620 110.282 1.00 30.89 1086 ARG A C 1
ATOM 677 O O . ARG A 1 86 ? 24.550 10.933 111.305 1.00 32.38 1086 ARG A O 1
ATOM 685 N N . THR A 1 87 ? 25.019 12.851 110.214 1.00 35.51 1087 THR A N 1
ATOM 686 C CA . THR A 1 87 ? 25.633 13.500 111.367 1.00 36.98 1087 THR A CA 1
ATOM 687 C C . THR A 1 87 ? 24.589 14.156 112.261 1.00 36.05 1087 THR A C 1
ATOM 688 O O . THR A 1 87 ? 23.885 15.066 111.849 1.00 35.24 1087 THR A O 1
ATOM 692 N N . THR A 1 88 ? 24.510 13.688 113.499 1.00 23.61 1088 THR A N 1
ATOM 693 C CA . THR A 1 88 ? 23.540 14.193 114.454 1.00 22.53 1088 THR A CA 1
ATOM 694 C C . THR A 1 88 ? 24.029 15.337 115.346 1.00 24.01 1088 THR A C 1
ATOM 695 O O . THR A 1 88 ? 23.254 15.909 116.114 1.00 25.27 1088 THR A O 1
ATOM 699 N N . LYS A 1 89 ? 25.310 15.671 115.248 1.00 42.32 1089 LYS A N 1
ATOM 700 C CA . LYS A 1 89 ? 25.863 16.759 116.047 1.00 40.54 1089 LYS A CA 1
ATOM 701 C C . LYS A 1 89 ? 27.314 17.047 115.676 1.00 40.41 1089 LYS A C 1
ATOM 702 O O . LYS A 1 89 ? 27.999 16.206 115.099 1.00 40.38 1089 LYS A O 1
ATOM 708 N N . VAL A 1 90 ? 27.769 18.250 115.997 1.00 22.98 1090 VAL A N 1
ATOM 709 C CA . VAL A 1 90 ? 29.147 18.652 115.732 1.00 20.68 1090 VAL A CA 1
ATOM 710 C C . VAL A 1 90 ? 29.601 19.519 116.900 1.00 22.70 1090 VAL A C 1
ATOM 711 O O . VAL A 1 90 ? 29.028 20.580 117.170 1.00 22.97 1090 VAL A O 1
ATOM 715 N N . GLU A 1 91 ? 30.624 19.063 117.604 1.00 30.69 1091 GLU A N 1
ATOM 716 C CA . GLU A 1 91 ? 31.133 19.814 118.733 1.00 29.75 1091 GLU A CA 1
ATOM 717 C C . GLU A 1 91 ? 32.624 20.012 118.562 1.00 30.04 1091 GLU A C 1
ATOM 718 O O . GLU A 1 91 ? 33.316 19.092 118.13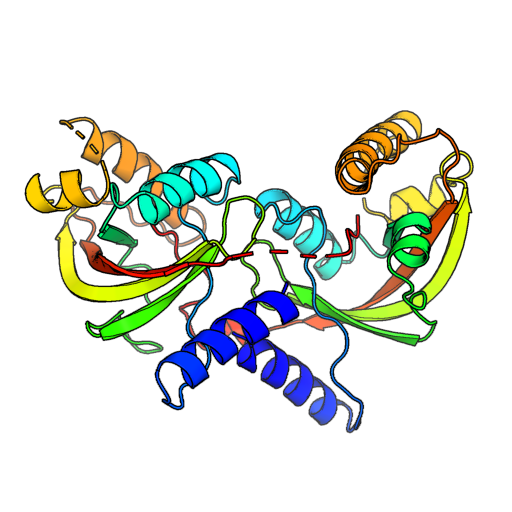7 1.00 30.09 1091 GLU A O 1
ATOM 724 N N . ILE A 1 92 ? 33.111 21.214 118.868 1.00 16.94 1092 ILE A N 1
ATOM 725 C CA . ILE A 1 92 ? 34.536 21.511 118.775 1.00 14.63 1092 ILE A CA 1
ATOM 726 C C . ILE A 1 92 ? 35.145 21.151 120.126 1.00 20.33 1092 ILE A C 1
ATOM 727 O O . ILE A 1 92 ? 34.578 21.471 121.173 1.00 21.97 1092 ILE A O 1
ATOM 732 N N . MET A 1 93 ? 36.292 20.482 120.102 1.00 26.13 1093 MET A N 1
ATOM 733 C CA . MET A 1 93 ? 36.965 20.072 121.332 1.00 29.59 1093 MET A CA 1
ATOM 734 C C . MET A 1 93 ? 38.484 20.005 121.213 1.00 32.53 1093 MET A C 1
ATOM 735 O O . MET A 1 93 ? 39.031 19.602 120.182 1.00 32.11 1093 MET A O 1
ATOM 740 N N . PRO A 1 94 ? 39.186 20.421 122.272 1.00 27.01 1094 PRO A N 1
ATOM 741 C CA . PRO A 1 94 ? 40.649 20.383 122.274 1.00 27.95 1094 PRO A CA 1
ATOM 742 C C . PRO A 1 94 ? 41.032 18.925 122.563 1.00 29.27 1094 PRO A C 1
ATOM 743 O O . PRO A 1 94 ? 40.342 18.243 123.323 1.00 27.14 1094 PRO A O 1
ATOM 747 N N . MET A 1 95 ? 42.109 18.436 121.957 1.00 36.96 1095 MET A N 1
ATOM 748 C CA . MET A 1 95 ? 42.519 17.056 122.189 1.00 38.13 1095 MET A CA 1
ATOM 749 C C . MET A 1 95 ? 42.595 16.741 123.677 1.00 39.36 1095 MET A C 1
ATOM 750 O O . MET A 1 95 ? 42.096 15.716 124.139 1.00 40.58 1095 MET A O 1
ATOM 755 N N . ASN A 1 96 ? 43.237 17.638 124.414 1.00 46.89 1096 ASN A N 1
ATOM 756 C CA . ASN A 1 96 ? 43.394 17.494 125.850 1.00 48.52 1096 ASN A CA 1
ATOM 757 C C . ASN A 1 96 ? 42.125 17.864 126.613 1.00 48.24 1096 ASN A C 1
ATOM 758 O O . ASN A 1 96 ? 42.199 18.480 127.670 1.00 48.49 1096 ASN A O 1
ATOM 763 N N . LYS A 1 97 ? 40.958 17.493 126.101 1.00 30.80 1097 LYS A N 1
ATOM 764 C CA . LYS A 1 97 ? 39.724 17.846 126.792 1.00 32.24 1097 LYS A CA 1
ATOM 765 C C . LYS A 1 97 ? 38.538 17.062 126.244 1.00 31.49 1097 LYS A C 1
ATOM 766 O O . LYS A 1 97 ? 37.374 17.388 126.494 1.00 33.21 1097 LYS A O 1
ATOM 772 N N . VAL A 1 98 ? 38.832 16.019 125.485 1.00 58.88 1098 VAL A N 1
ATOM 773 C CA . VAL A 1 98 ? 37.764 15.207 124.935 1.00 55.75 1098 VAL A CA 1
ATOM 774 C C . VAL A 1 98 ? 37.093 14.477 126.095 1.00 59.68 1098 VAL A C 1
ATOM 775 O O . VAL A 1 98 ? 37.773 13.947 126.975 1.00 57.37 1098 VAL A O 1
ATOM 779 N N . SER A 1 99 ? 35.763 14.470 126.108 1.00 63.32 1099 SER A N 1
ATOM 780 C CA . SER A 1 99 ? 35.016 13.785 127.162 1.00 67.08 1099 SER A CA 1
ATOM 781 C C . SER A 1 99 ? 35.082 12.286 126.897 1.00 70.63 1099 SER A C 1
ATOM 782 O O . SER A 1 99 ? 34.984 11.862 125.743 1.00 74.18 1099 SER A O 1
ATOM 785 N N . GLU A 1 100 ? 35.243 11.479 127.947 1.00 73.90 1100 GLU A N 1
ATOM 786 C CA . GLU A 1 100 ? 35.313 10.027 127.765 1.00 73.74 1100 GLU A CA 1
ATOM 787 C C . GLU A 1 100 ? 34.003 9.598 127.098 1.00 72.16 1100 GLU A C 1
ATOM 788 O O . GLU A 1 100 ? 33.873 8.484 126.589 1.00 71.93 1100 GLU A O 1
ATOM 794 N N . SER A 1 101 ? 33.043 10.516 127.097 1.00 62.05 1101 SER A N 1
ATOM 795 C CA . SER A 1 101 ? 31.742 10.296 126.482 1.00 59.10 1101 SER A CA 1
ATOM 796 C C . SER A 1 101 ? 31.913 10.209 124.963 1.00 59.40 1101 SER A C 1
ATOM 797 O O . SER A 1 101 ? 31.378 9.310 124.316 1.00 58.49 1101 SER A O 1
ATOM 800 N N . PHE A 1 102 ? 32.656 11.154 124.396 1.00 64.19 1102 PHE A N 1
ATOM 801 C CA . PHE A 1 102 ? 32.913 11.163 122.961 1.00 64.77 1102 PHE A CA 1
ATOM 802 C C . PHE A 1 102 ? 33.938 10.083 122.648 1.00 61.06 1102 PHE A C 1
ATOM 803 O O . PHE A 1 102 ? 33.794 9.329 121.683 1.00 61.13 1102 PHE A O 1
ATOM 811 N N . ALA A 1 103 ? 34.969 10.017 123.483 1.00 66.51 1103 ALA A N 1
ATOM 812 C CA . ALA A 1 103 ? 36.049 9.057 123.311 1.00 62.32 1103 ALA A CA 1
ATOM 813 C C . ALA A 1 103 ? 35.560 7.623 123.132 1.00 59.06 1103 ALA A C 1
ATOM 814 O O . ALA A 1 103 ? 36.094 6.882 122.307 1.00 57.85 1103 ALA A O 1
ATOM 816 N N . GLN A 1 104 ? 34.545 7.229 123.893 1.00 38.77 1104 GLN A N 1
ATOM 817 C CA . GLN A 1 104 ? 34.038 5.868 123.779 1.00 37.16 1104 GLN A CA 1
ATOM 818 C C . GLN A 1 104 ? 33.188 5.723 122.523 1.00 36.45 1104 GLN A C 1
ATOM 819 O O . GLN A 1 104 ? 33.152 4.662 121.901 1.00 36.47 1104 GLN A O 1
ATOM 825 N N . ALA A 1 105 ? 32.504 6.804 122.163 1.00 46.86 1105 ALA A N 1
ATOM 826 C CA . ALA A 1 105 ? 31.639 6.828 120.992 1.00 45.36 1105 ALA A CA 1
ATOM 827 C C . ALA A 1 105 ? 32.410 6.631 119.697 1.00 45.54 1105 ALA A C 1
ATOM 828 O O . ALA A 1 105 ? 31.882 6.071 118.738 1.00 46.82 1105 ALA A O 1
ATOM 830 N N . GLU A 1 106 ? 33.657 7.094 119.665 1.00 42.50 1106 GLU A N 1
ATOM 831 C CA . GLU A 1 106 ? 34.474 6.961 118.463 1.00 43.04 1106 GLU A CA 1
ATOM 832 C C . GLU A 1 106 ? 35.631 5.976 118.637 1.00 43.30 1106 GLU A C 1
ATOM 833 O O . GLU A 1 106 ? 36.061 5.340 117.671 1.00 44.18 1106 GLU A O 1
ATOM 839 N N . GLY A 1 107 ? 36.113 5.842 119.874 1.00 50.08 1107 GLY A N 1
ATOM 840 C CA . GLY A 1 107 ? 37.218 4.937 120.165 1.00 48.44 1107 GLY A CA 1
ATOM 841 C C . GLY A 1 107 ? 36.782 3.487 120.238 1.00 46.53 1107 GLY A C 1
ATOM 842 O O . GLY A 1 107 ? 35.701 3.137 119.763 1.00 47.13 1107 GLY A O 1
ATOM 843 N N . LEU A 1 113 ? 40.959 4.462 129.298 1.00 83.57 1113 LEU A N 1
ATOM 844 C CA . LEU A 1 113 ? 41.345 4.753 127.922 1.00 84.54 1113 LEU A CA 1
ATOM 845 C C . LEU A 1 113 ? 42.162 6.038 127.874 1.00 87.44 1113 LEU A C 1
ATOM 846 O O . LEU A 1 113 ? 41.834 6.973 127.144 1.00 88.62 1113 LEU A O 1
ATOM 851 N N . ASP A 1 114 ? 43.233 6.072 128.663 1.00 88.83 1114 ASP A N 1
ATOM 852 C CA . ASP A 1 114 ? 44.120 7.232 128.737 1.00 91.29 1114 ASP A CA 1
ATOM 853 C C . ASP A 1 114 ? 45.061 7.324 127.519 1.00 93.05 1114 ASP A C 1
ATOM 854 O O . ASP A 1 114 ? 45.709 8.348 127.294 1.00 92.90 1114 ASP A O 1
ATOM 859 N N . TYR A 1 115 ? 45.129 6.242 126.746 1.00 76.26 1115 TYR A N 1
ATOM 860 C CA . TYR A 1 115 ? 45.971 6.176 125.552 1.00 78.86 1115 TYR A CA 1
ATOM 861 C C . TYR A 1 115 ? 45.350 7.017 124.437 1.00 78.91 1115 TYR A C 1
ATOM 862 O O . TYR A 1 115 ? 46.041 7.468 123.522 1.00 78.93 1115 TYR A O 1
ATOM 871 N N . TRP A 1 116 ? 44.036 7.205 124.525 1.00 67.96 1116 TRP A N 1
ATOM 872 C CA . TRP A 1 116 ? 43.273 7.966 123.541 1.00 70.25 1116 TRP A CA 1
ATOM 873 C C . TRP A 1 116 ? 44.032 9.188 123.041 1.00 68.23 1116 TRP A C 1
ATOM 874 O O . TRP A 1 116 ? 44.226 9.349 121.834 1.00 69.68 1116 TRP A O 1
ATOM 885 N N . TYR A 1 117 ? 44.447 10.051 123.968 1.00 53.67 1117 TYR A N 1
ATOM 886 C CA . TYR A 1 117 ? 45.184 11.262 123.608 1.00 53.85 1117 TYR A CA 1
ATOM 887 C C . TYR A 1 117 ? 46.492 10.883 122.929 1.00 52.15 1117 TYR A C 1
ATOM 888 O O . TYR A 1 117 ? 46.819 11.381 121.848 1.00 50.63 1117 TYR A O 1
ATOM 897 N N . GLU A 1 118 ? 47.233 9.995 123.584 1.00 54.99 1118 GLU A N 1
ATOM 898 C CA . GLU A 1 118 ? 48.514 9.521 123.079 1.00 54.58 1118 GLU A CA 1
ATOM 899 C C . GLU A 1 118 ? 48.391 9.138 121.607 1.00 51.14 1118 GLU A C 1
ATOM 900 O O . GLU A 1 118 ? 49.108 9.659 120.756 1.00 52.16 1118 GLU A O 1
ATOM 906 N N . GLU A 1 119 ? 47.465 8.233 121.317 1.00 52.11 1119 GLU A N 1
ATOM 907 C CA . GLU A 1 119 ? 47.249 7.761 119.957 1.00 48.02 1119 GLU A CA 1
ATOM 908 C C . GLU A 1 119 ? 46.763 8.866 119.017 1.00 45.61 1119 GLU A C 1
ATOM 909 O O . GLU A 1 119 ? 47.262 8.990 117.898 1.00 44.83 1119 GLU A O 1
ATOM 915 N N . HIS A 1 120 ? 45.804 9.677 119.459 1.00 40.35 1120 HIS A N 1
ATOM 916 C CA . HIS A 1 120 ? 45.305 10.747 118.603 1.00 36.66 1120 HIS A CA 1
ATOM 917 C C . HIS A 1 120 ? 46.348 11.833 118.335 1.00 35.29 1120 HIS A C 1
ATOM 918 O O . HIS A 1 120 ? 46.386 12.406 117.246 1.00 35.35 1120 HIS A O 1
ATOM 925 N N . ALA A 1 121 ? 47.202 12.113 119.316 1.00 39.52 1121 ALA A N 1
ATOM 926 C CA . ALA A 1 121 ? 48.239 13.128 119.136 1.00 39.17 1121 ALA A CA 1
ATOM 927 C C . ALA A 1 121 ? 49.188 12.637 118.057 1.00 38.45 1121 ALA A C 1
ATOM 928 O O . ALA A 1 121 ? 49.681 13.408 117.239 1.00 36.77 1121 ALA A O 1
ATOM 930 N N . ARG A 1 122 ? 49.424 11.331 118.069 1.00 35.99 1122 ARG A N 1
ATOM 931 C CA . ARG A 1 122 ? 50.296 10.673 117.112 1.00 39.28 1122 ARG A CA 1
ATOM 932 C C . ARG A 1 122 ? 49.623 10.754 115.730 1.00 37.82 1122 ARG A C 1
ATOM 933 O O . ARG A 1 122 ? 50.265 11.067 114.717 1.00 38.47 1122 ARG A O 1
ATOM 941 N N . PHE A 1 123 ? 48.317 10.496 115.711 1.00 47.43 1123 PHE A N 1
ATOM 942 C CA . PHE A 1 123 ? 47.526 10.530 114.483 1.00 45.73 1123 PHE A CA 1
ATOM 943 C C . PHE A 1 123 ? 47.568 11.899 113.794 1.00 45.67 1123 PHE A C 1
ATOM 944 O O . PHE A 1 123 ? 47.950 12.015 112.623 1.00 43.17 1123 PHE A O 1
ATOM 952 N N . PHE A 1 124 ? 47.173 12.931 114.536 1.00 48.55 1124 PHE A N 1
ATOM 953 C CA . PHE A 1 124 ? 47.121 14.292 114.012 1.00 50.15 1124 PHE A CA 1
ATOM 954 C C . PHE A 1 124 ? 48.468 14.994 113.853 1.00 51.53 1124 PHE A C 1
ATOM 955 O O . PHE A 1 124 ? 48.644 15.820 112.948 1.00 51.98 1124 PHE A O 1
ATOM 963 N N . LYS A 1 125 ? 49.419 14.676 114.724 1.00 45.81 1125 LYS A N 1
ATOM 964 C CA . LYS A 1 125 ? 50.731 15.296 114.634 1.00 47.69 1125 LYS A CA 1
ATOM 965 C C . LYS A 1 125 ? 51.317 14.963 113.272 1.00 49.78 1125 LYS A C 1
ATOM 966 O O . LYS A 1 125 ? 52.175 15.680 112.763 1.00 49.80 1125 LYS A O 1
ATOM 972 N N . GLU A 1 126 ? 50.835 13.870 112.685 1.00 65.88 1126 GLU A N 1
ATOM 973 C CA . GLU A 1 126 ? 51.290 13.429 111.372 1.00 67.58 1126 GLU A CA 1
ATOM 974 C C . GLU A 1 126 ? 50.503 14.099 110.255 1.00 68.41 1126 GLU A C 1
ATOM 975 O O . GLU A 1 126 ? 51.088 14.572 109.281 1.00 70.39 1126 GLU A O 1
ATOM 981 N N . GLU A 1 127 ? 49.178 14.124 110.379 1.00 57.57 1127 GLU A N 1
ATOM 982 C CA . GLU A 1 127 ? 48.356 14.753 109.350 1.00 56.05 1127 GLU A CA 1
ATOM 983 C C . GLU A 1 127 ? 48.798 16.194 109.137 1.00 53.61 1127 GLU A C 1
ATOM 984 O O . GLU A 1 127 ? 48.805 16.692 108.006 1.00 52.52 1127 GLU A O 1
ATOM 990 N N . LEU A 1 128 ? 49.171 16.858 110.228 1.00 35.46 1128 LEU A N 1
ATOM 991 C CA . LEU A 1 128 ? 49.617 18.239 110.154 1.00 32.92 1128 LEU A CA 1
ATOM 992 C C . LEU A 1 128 ? 50.973 18.356 109.475 1.00 32.27 1128 LEU A C 1
ATOM 993 O O . LEU A 1 128 ? 51.223 19.314 108.749 1.00 32.14 1128 LEU A O 1
ATOM 998 N N . ALA A 1 129 ? 51.843 17.378 109.712 1.00 51.44 1129 ALA A N 1
ATOM 999 C CA . ALA A 1 129 ? 53.192 17.367 109.145 1.00 51.97 1129 ALA A CA 1
ATOM 1000 C C . ALA A 1 129 ? 53.321 17.953 107.734 1.00 53.10 1129 ALA A C 1
ATOM 1001 O O . ALA A 1 129 ? 54.041 18.928 107.531 1.00 53.44 1129 ALA A O 1
ATOM 1003 N N . PRO A 1 130 ? 52.623 17.371 106.741 1.00 51.67 1130 PRO A N 1
ATOM 1004 C CA . PRO A 1 130 ? 52.704 17.883 105.367 1.00 53.24 1130 PRO A CA 1
ATOM 1005 C C . PRO A 1 130 ? 52.349 19.366 105.180 1.00 55.19 1130 PRO A C 1
ATOM 1006 O O . PRO A 1 130 ? 52.740 19.982 104.188 1.00 56.10 1130 PRO A O 1
ATOM 1010 N N . TYR A 1 131 ? 51.606 19.940 106.119 1.00 46.86 1131 TYR A N 1
ATOM 1011 C CA . TYR A 1 131 ? 51.251 21.353 106.022 1.00 49.18 1131 TYR A CA 1
ATOM 1012 C C . TYR A 1 131 ? 52.140 22.090 107.027 1.00 49.66 1131 TYR A C 1
ATOM 1013 O O . TYR A 1 131 ? 53.282 21.686 107.274 1.00 50.05 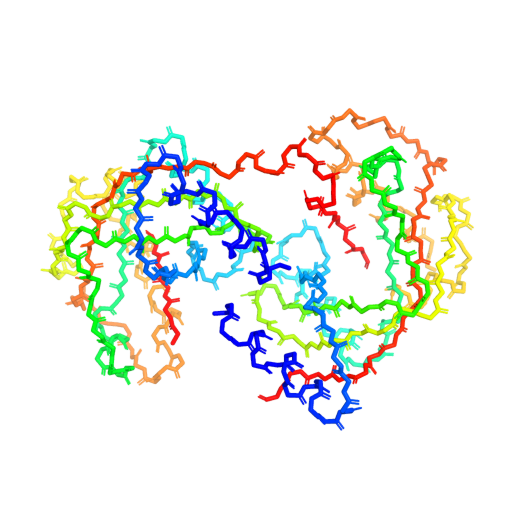1131 TYR A O 1
ATOM 1022 N N . GLN A 1 132 ? 51.619 23.175 107.594 1.00 73.63 1132 GLN A N 1
ATOM 1023 C CA . GLN A 1 132 ? 52.340 23.935 108.614 1.00 73.30 1132 GLN A CA 1
ATOM 1024 C C . GLN A 1 132 ? 51.826 23.287 109.902 1.00 74.49 1132 GLN A C 1
ATOM 1025 O O . GLN A 1 132 ? 50.960 23.828 110.601 1.00 75.26 1132 GLN A O 1
ATOM 1031 N N . LEU A 1 133 ? 52.356 22.097 110.175 1.00 94.08 1133 LEU A N 1
ATOM 1032 C CA . LEU A 1 133 ? 51.965 21.302 111.332 1.00 92.80 1133 LEU A CA 1
ATOM 1033 C C . LEU A 1 133 ? 52.142 21.968 112.685 1.00 93.43 1133 LEU A C 1
ATOM 1034 O O . LEU A 1 133 ? 52.851 21.447 113.547 1.00 94.63 1133 LEU A O 1
ATOM 1039 N N . GLN A 1 134 ? 51.503 23.115 112.876 1.00 58.71 1134 GLN A N 1
ATOM 1040 C CA . GLN A 1 134 ? 51.585 23.796 114.157 1.00 57.25 1134 GLN A CA 1
ATOM 1041 C C . GLN A 1 134 ? 50.886 22.911 115.203 1.00 53.42 1134 GLN A C 1
ATOM 1042 O O . GLN A 1 134 ? 49.724 23.138 115.553 1.00 52.78 1134 GLN A O 1
ATOM 1048 N N . PHE A 1 135 ? 51.592 21.894 115.690 1.00 39.53 1135 PHE A N 1
ATOM 1049 C CA . PHE A 1 135 ? 51.022 20.986 116.674 1.00 34.91 1135 PHE A CA 1
ATOM 1050 C C . PHE A 1 135 ? 51.037 21.541 118.101 1.00 31.71 1135 PHE A C 1
ATOM 1051 O O . PHE A 1 135 ? 52.007 22.154 118.538 1.00 30.46 1135 PHE A O 1
ATOM 1059 N N . TYR A 1 136 ? 49.941 21.316 118.814 1.00 37.41 1136 TYR A N 1
ATOM 1060 C CA . TYR A 1 136 ? 49.784 21.750 120.195 1.00 34.83 1136 TYR A CA 1
ATOM 1061 C C . TYR A 1 136 ? 48.884 20.698 120.812 1.00 33.16 1136 TYR A C 1
ATOM 1062 O O . TYR A 1 136 ? 48.139 20.025 120.106 1.00 35.41 1136 TYR A O 1
ATOM 1071 N N . PRO A 1 137 ? 48.944 20.523 122.135 1.00 33.65 1137 PRO A N 1
ATOM 1072 C CA . PRO A 1 137 ? 48.066 19.511 122.740 1.00 31.57 1137 PRO A CA 1
ATOM 1073 C C . PRO A 1 137 ? 46.672 20.117 122.702 1.00 31.33 1137 PRO A C 1
ATOM 1074 O O . PRO A 1 137 ? 45.662 19.416 122.635 1.00 31.98 1137 PRO A O 1
ATOM 1078 N N . ASP A 1 138 ? 46.687 21.451 122.757 1.00 29.62 1138 ASP A N 1
ATOM 1079 C CA . ASP A 1 138 ? 45.543 22.364 122.743 1.00 29.37 1138 ASP A CA 1
ATOM 1080 C C . ASP A 1 138 ? 44.637 22.150 121.539 1.00 29.94 1138 ASP A C 1
ATOM 1081 O O . ASP A 1 138 ? 43.431 22.362 121.631 1.00 31.64 1138 ASP A O 1
ATOM 1086 N N . MET A 1 139 ? 45.241 21.754 120.416 1.00 41.38 1139 MET A N 1
ATOM 1087 C CA . MET A 1 139 ? 44.551 21.494 119.148 1.00 40.46 1139 MET A CA 1
ATOM 1088 C C . MET A 1 139 ? 43.054 21.280 119.236 1.00 39.53 1139 MET A C 1
ATOM 1089 O O . MET A 1 139 ? 42.577 20.443 120.003 1.00 39.32 1139 MET A O 1
ATOM 1094 N N . LEU A 1 140 ? 42.318 22.017 118.416 1.00 22.14 1140 LEU A N 1
ATOM 1095 C CA . LEU A 1 140 ? 40.875 21.905 118.401 1.00 20.02 1140 LEU A CA 1
ATOM 1096 C C . LEU A 1 140 ? 40.456 20.882 117.351 1.00 18.83 1140 LEU A C 1
ATOM 1097 O O . LEU A 1 140 ? 40.980 20.885 116.237 1.00 17.84 1140 LEU A O 1
ATOM 1102 N N . LEU A 1 141 ? 39.516 20.008 117.720 1.00 35.85 1141 LEU A N 1
ATOM 1103 C CA . LEU A 1 141 ? 39.000 18.969 116.824 1.00 34.10 1141 LEU A CA 1
ATOM 1104 C C . LEU A 1 141 ? 37.506 19.131 116.513 1.00 33.70 1141 LEU A C 1
ATOM 1105 O O . LEU A 1 141 ? 36.735 19.596 117.353 1.00 32.56 1141 LEU A O 1
ATOM 1110 N N . VAL A 1 142 ? 37.111 18.729 115.306 1.00 34.47 1142 VAL A N 1
ATOM 1111 C CA . VAL A 1 142 ? 35.716 18.785 114.872 1.00 29.98 1142 VAL A CA 1
ATOM 1112 C C . VAL A 1 142 ? 35.149 17.400 115.142 1.00 33.89 1142 VAL A C 1
ATOM 1113 O O . VAL A 1 142 ? 35.333 16.480 114.345 1.00 33.54 1142 VAL A O 1
ATOM 1117 N N . CYS A 1 143 ? 34.450 17.264 116.262 1.00 18.83 1143 CYS A N 1
ATOM 1118 C CA . CYS A 1 143 ? 33.899 15.983 116.679 1.00 20.43 1143 CYS A CA 1
ATOM 1119 C C . CYS A 1 143 ? 32.453 15.750 116.266 1.00 20.74 1143 CYS A C 1
ATOM 1120 O O . CYS A 1 143 ? 31.537 16.219 116.928 1.00 22.95 1143 CYS A O 1
ATOM 1123 N N . GLN A 1 144 ? 32.251 15.004 115.187 1.00 21.97 1144 GLN A N 1
ATOM 1124 C CA . GLN A 1 144 ? 30.910 14.711 114.692 1.00 22.17 1144 GLN A CA 1
ATOM 1125 C C . GLN A 1 144 ? 30.325 13.413 115.226 1.00 23.05 1144 GLN A C 1
ATOM 1126 O O . GLN A 1 144 ? 30.931 12.344 115.116 1.00 23.45 1144 GLN A O 1
ATOM 1132 N N . SER A 1 145 ? 29.129 13.513 115.789 1.00 37.12 1145 SER A N 1
ATOM 1133 C CA . SER A 1 145 ? 28.420 12.350 116.280 1.00 36.93 1145 SER A CA 1
ATOM 1134 C C . SER A 1 145 ? 27.498 12.005 115.120 1.00 37.68 1145 SER A C 1
ATOM 1135 O O . SER A 1 145 ? 26.844 12.885 114.565 1.00 37.00 1145 SER A O 1
ATOM 1138 N N . PHE A 1 146 ? 27.463 10.736 114.736 1.00 20.69 1146 PHE A N 1
ATOM 1139 C CA . PHE A 1 146 ? 26.635 10.324 113.619 1.00 22.58 1146 PHE A CA 1
ATOM 1140 C C . PHE A 1 146 ? 25.952 9.004 113.892 1.00 24.62 1146 PHE A C 1
ATOM 1141 O O . PHE A 1 146 ? 26.084 8.431 114.981 1.00 25.24 1146 PHE A O 1
ATOM 1149 N N . GLU A 1 147 ? 25.234 8.527 112.876 1.00 31.42 1147 GLU A N 1
ATOM 1150 C CA . GLU A 1 147 ? 24.506 7.263 112.925 1.00 32.40 1147 GLU A CA 1
ATOM 1151 C C . GLU A 1 147 ? 24.397 6.698 111.507 1.00 30.27 1147 GLU A C 1
ATOM 1152 O O . GLU A 1 147 ? 24.341 7.452 110.535 1.00 31.78 1147 GLU A O 1
ATOM 1158 N N . VAL A 1 148 ? 24.379 5.376 111.382 1.00 34.10 1148 VAL A N 1
ATOM 1159 C CA . VAL A 1 148 ? 24.273 4.753 110.067 1.00 28.94 1148 VAL A CA 1
ATOM 1160 C C . VAL A 1 148 ? 22.830 4.817 109.589 1.00 29.72 1148 VAL A C 1
ATOM 1161 O O . VAL A 1 148 ? 21.926 4.386 110.295 1.00 27.75 1148 VAL A O 1
ATOM 1165 N N . VAL A 1 149 ? 22.604 5.357 108.396 1.00 21.07 1149 VAL A N 1
ATOM 1166 C CA . VAL A 1 149 ? 21.242 5.446 107.893 1.00 20.35 1149 VAL A CA 1
ATOM 1167 C C . VAL A 1 149 ? 21.062 4.604 106.639 1.00 26.11 1149 VAL A C 1
ATOM 1168 O O . VAL A 1 149 ? 20.076 4.749 105.919 1.00 28.08 1149 VAL A O 1
ATOM 1172 N N . ASP A 1 150 ? 22.026 3.725 106.389 1.00 37.47 1150 ASP A N 1
ATOM 1173 C CA . ASP A 1 150 ? 22.000 2.803 105.256 1.00 41.47 1150 ASP A CA 1
ATOM 1174 C C . ASP A 1 150 ? 23.403 2.251 105.096 1.00 42.18 1150 ASP A C 1
ATOM 1175 O O . ASP A 1 150 ? 24.366 2.882 105.528 1.00 44.60 1150 ASP A O 1
ATOM 1180 N N . LEU A 1 151 ? 23.524 1.076 104.489 1.00 41.35 1151 LEU A N 1
ATOM 1181 C CA . LEU A 1 151 ? 24.835 0.472 104.287 1.00 42.50 1151 LEU A CA 1
ATOM 1182 C C . LEU A 1 151 ? 24.881 -0.457 103.080 1.00 43.60 1151 LEU A C 1
ATOM 1183 O O . LEU A 1 151 ? 24.067 -1.366 102.957 1.00 43.02 1151 LEU A O 1
ATOM 1188 N N . TYR A 1 152 ? 25.845 -0.202 102.197 1.00 37.61 1152 TYR A N 1
ATOM 1189 C CA . TYR A 1 152 ? 26.055 -0.959 100.959 1.00 39.45 1152 TYR A CA 1
ATOM 1190 C C . TYR A 1 152 ? 25.821 -2.457 101.058 1.00 42.02 1152 TYR A C 1
ATOM 1191 O O . TYR A 1 152 ? 26.329 -3.115 101.963 1.00 42.66 1152 TYR A O 1
ATOM 1200 N N . THR A 1 153 ? 25.066 -2.987 100.099 1.00 57.84 1153 THR A N 1
ATOM 1201 C CA . THR A 1 153 ? 24.751 -4.411 100.043 1.00 61.06 1153 THR A CA 1
ATOM 1202 C C . THR A 1 153 ? 24.673 -4.894 98.596 1.00 62.92 1153 THR A C 1
ATOM 1203 O O . THR A 1 153 ? 25.645 -5.417 98.052 1.00 64.52 1153 THR A O 1
ATOM 1207 N N . HIS A 1 162 ? 34.770 -5.382 87.685 1.00 68.72 1162 HIS A N 1
ATOM 1208 C CA . HIS A 1 162 ? 35.485 -4.247 88.261 1.00 68.72 1162 HIS A CA 1
ATOM 1209 C C . HIS A 1 162 ? 36.974 -4.408 87.945 1.00 68.72 1162 HIS A C 1
ATOM 1210 O O . HIS A 1 162 ? 37.541 -5.477 88.192 1.00 68.72 1162 HIS A O 1
ATOM 1217 N N . HIS A 1 163 ? 37.601 -3.354 87.413 1.00 73.72 1163 HIS A N 1
ATOM 1218 C CA . HIS A 1 163 ? 39.023 -3.400 87.028 1.00 73.72 1163 HIS A CA 1
ATOM 1219 C C . HIS A 1 163 ? 40.109 -2.884 87.984 1.00 73.72 1163 HIS A C 1
ATOM 1220 O O . HIS A 1 163 ? 39.836 -2.179 88.959 1.00 73.72 1163 HIS A O 1
ATOM 1227 N N . HIS A 1 164 ? 41.351 -3.249 87.663 1.00 57.33 1164 HIS A N 1
ATOM 1228 C CA . HIS A 1 164 ? 42.541 -2.857 88.418 1.00 57.33 1164 HIS A CA 1
ATOM 1229 C C . HIS A 1 164 ? 43.645 -2.472 87.444 1.00 57.33 1164 HIS A C 1
ATOM 1230 O O . HIS A 1 164 ? 44.116 -3.310 86.670 1.00 57.33 1164 HIS A O 1
ATOM 1237 N N . HIS A 1 165 ? 44.060 -1.211 87.483 1.00 41.74 1165 HIS A N 1
ATOM 1238 C CA . HIS A 1 165 ? 45.120 -0.753 86.605 1.00 41.74 1165 HIS A CA 1
ATOM 1239 C C . HIS A 1 165 ? 46.379 -0.578 87.433 1.00 41.74 1165 HIS A C 1
ATOM 1240 O O . HIS A 1 165 ? 46.360 0.110 88.453 1.00 41.74 1165 HIS A O 1
ATOM 1247 N N . HIS A 1 166 ? 47.473 -1.198 87.008 1.00 46.69 1166 HIS A N 1
ATOM 1248 C CA . HIS A 1 166 ? 48.718 -1.037 87.734 1.00 46.69 1166 HIS A CA 1
ATOM 1249 C C . HIS A 1 166 ? 49.605 -0.088 86.932 1.00 46.69 1166 HIS A C 1
ATOM 1250 O O . HIS A 1 166 ? 50.733 -0.475 86.575 1.00 46.69 1166 HIS A O 1
ATOM 1258 N N . MET B 1 1 ? 30.992 14.856 95.043 1.00 32.85 2001 MET B N 1
ATOM 1259 C CA . MET B 1 1 ? 32.153 14.099 94.470 1.00 30.95 2001 MET B CA 1
ATOM 1260 C C . MET B 1 1 ? 31.874 13.607 93.045 1.00 28.97 2001 MET B C 1
ATOM 1261 O O . MET B 1 1 ? 32.766 13.586 92.193 1.00 29.85 2001 MET B O 1
ATOM 1266 N N . LEU B 1 2 ? 30.630 13.213 92.789 1.00 36.09 2002 LEU B N 1
ATOM 1267 C CA . LEU B 1 2 ? 30.219 12.773 91.461 1.00 29.02 2002 LEU B CA 1
ATOM 1268 C C . LEU B 1 2 ? 30.359 14.023 90.612 1.00 28.81 2002 LEU B C 1
ATOM 1269 O O . LEU B 1 2 ? 30.844 13.976 89.489 1.00 28.86 2002 LEU B O 1
ATOM 1274 N N . LYS B 1 3 ? 29.954 15.149 91.190 1.00 43.71 2003 LYS B N 1
ATOM 1275 C CA . LYS B 1 3 ? 30.013 16.446 90.529 1.00 41.07 2003 LYS B CA 1
ATOM 1276 C C . LYS B 1 3 ? 31.441 16.948 90.342 1.00 40.61 2003 LYS B C 1
ATOM 1277 O O . LYS B 1 3 ? 31.730 17.659 89.387 1.00 40.26 2003 LYS B O 1
ATOM 1283 N N . ASN B 1 4 ? 32.336 16.588 91.252 1.00 29.44 2004 ASN B N 1
ATOM 1284 C CA . ASN B 1 4 ? 33.716 17.030 91.137 1.00 29.40 2004 ASN B CA 1
ATOM 1285 C C . ASN B 1 4 ? 34.277 16.562 89.812 1.00 28.73 2004 ASN B C 1
ATOM 1286 O O . ASN B 1 4 ? 34.962 17.317 89.120 1.00 28.87 2004 ASN B O 1
ATOM 1291 N N . VAL B 1 5 ? 33.983 15.312 89.453 1.00 26.28 2005 VAL B N 1
ATOM 1292 C CA . VAL B 1 5 ? 34.480 14.740 88.201 1.00 23.94 2005 VAL B CA 1
ATOM 1293 C C . VAL B 1 5 ? 33.692 15.339 87.053 1.00 24.30 2005 VAL B C 1
ATOM 1294 O O . VAL B 1 5 ? 34.261 15.736 86.045 1.00 22.93 2005 VAL B O 1
ATOM 1298 N N . GLU B 1 6 ? 32.377 15.414 87.209 1.00 18.30 2006 GLU B N 1
ATOM 1299 C CA . GLU B 1 6 ? 31.529 15.992 86.171 1.00 22.15 2006 GLU B CA 1
ATOM 1300 C C . GLU B 1 6 ? 32.075 17.386 85.823 1.00 21.07 2006 GLU B C 1
ATOM 1301 O O . GLU B 1 6 ? 32.171 17.749 84.650 1.00 22.45 2006 GLU B O 1
ATOM 1307 N N . VAL B 1 7 ? 32.452 18.135 86.862 1.00 15.87 2007 VAL B N 1
ATOM 1308 C CA . VAL B 1 7 ? 32.996 19.497 86.768 1.00 13.32 2007 VAL B CA 1
ATOM 1309 C C . VAL B 1 7 ? 34.422 19.545 86.199 1.00 16.55 2007 VAL B C 1
ATOM 1310 O O . VAL B 1 7 ? 34.731 20.341 85.312 1.00 14.30 2007 VAL B O 1
ATOM 1314 N N . PHE B 1 8 ? 35.295 18.703 86.726 1.00 23.91 2008 PHE B N 1
ATOM 1315 C CA . PHE B 1 8 ? 36.672 18.652 86.258 1.00 27.81 2008 PHE B CA 1
ATOM 1316 C C . PHE B 1 8 ? 36.657 18.448 84.746 1.00 27.98 2008 PHE B C 1
ATOM 1317 O O . PHE B 1 8 ? 37.251 19.221 83.993 1.00 29.79 2008 PHE B O 1
ATOM 1325 N N . TRP B 1 9 ? 35.953 17.416 84.298 1.00 34.01 2009 TRP B N 1
ATOM 1326 C CA . TRP B 1 9 ? 35.916 17.124 82.880 1.00 34.25 2009 TRP B CA 1
ATOM 1327 C C . TRP B 1 9 ? 35.247 18.227 82.096 1.00 35.24 2009 TRP B C 1
ATOM 1328 O O . TRP B 1 9 ? 35.714 18.600 81.020 1.00 35.05 2009 TRP B O 1
ATOM 1339 N N . GLN B 1 10 ? 34.143 18.737 82.634 1.00 30.46 2010 GLN B N 1
ATOM 1340 C CA . GLN B 1 10 ? 33.408 19.836 82.009 1.00 32.48 2010 GLN B CA 1
ATOM 1341 C C . GLN B 1 10 ? 34.455 20.927 81.736 1.00 27.28 2010 GLN B C 1
ATOM 1342 O O . GLN B 1 10 ? 34.677 21.317 80.592 1.00 28.64 2010 GLN B O 1
ATOM 1348 N N . ASN B 1 11 ? 35.122 21.390 82.787 1.00 26.66 2011 ASN B N 1
ATOM 1349 C CA . ASN B 1 11 ? 36.134 22.413 82.616 1.00 23.45 2011 ASN B CA 1
ATOM 1350 C C . ASN B 1 11 ? 37.098 22.006 81.501 1.00 22.37 2011 ASN B C 1
ATOM 1351 O O . ASN B 1 11 ? 37.540 22.846 80.721 1.00 22.85 2011 ASN B O 1
ATOM 1356 N N . PHE B 1 12 ? 37.420 20.717 81.413 1.00 22.64 2012 PHE B N 1
ATOM 1357 C CA . PHE B 1 12 ? 38.346 20.244 80.379 1.00 19.89 2012 PHE B CA 1
ATOM 1358 C C . PHE B 1 12 ? 37.829 20.479 78.960 1.00 18.73 2012 PHE B C 1
ATOM 1359 O O . PHE B 1 12 ? 38.562 20.953 78.109 1.00 17.75 2012 PHE B O 1
ATOM 1367 N N . LEU B 1 13 ? 36.570 20.143 78.706 1.00 28.65 2013 LEU B N 1
ATOM 1368 C CA . LEU B 1 13 ? 35.983 20.312 77.378 1.00 30.31 2013 LEU B CA 1
ATOM 1369 C C . LEU B 1 13 ? 35.916 21.770 76.936 1.00 32.76 2013 LEU B C 1
ATOM 1370 O O . LEU B 1 13 ? 35.903 22.074 75.743 1.00 32.86 2013 LEU B O 1
ATOM 1375 N N . ASP B 1 14 ? 35.870 22.677 77.899 1.00 29.90 2014 ASP B N 1
ATOM 1376 C CA . ASP B 1 14 ? 35.783 24.088 77.575 1.00 32.89 2014 ASP B CA 1
ATOM 1377 C C . ASP B 1 14 ? 37.122 24.657 77.134 1.00 33.57 2014 ASP B C 1
ATOM 1378 O O . ASP B 1 14 ? 37.199 25.366 76.142 1.00 36.15 2014 ASP B O 1
ATOM 1383 N N . LYS B 1 15 ? 38.178 24.343 77.872 1.00 41.96 2015 LYS B N 1
ATOM 1384 C CA . LYS B 1 15 ? 39.507 24.831 77.542 1.00 39.55 2015 LYS B CA 1
ATOM 1385 C C . LYS B 1 15 ? 39.908 24.539 76.110 1.00 39.45 2015 LYS B C 1
ATOM 1386 O O . LYS B 1 15 ? 40.605 25.336 75.489 1.00 39.84 2015 LYS B O 1
ATOM 1392 N N . HIS B 1 16 ? 39.467 23.400 75.588 1.00 16.93 2016 HIS B N 1
ATOM 1393 C CA . HIS B 1 16 ? 39.830 22.986 74.237 1.00 18.96 2016 HIS B CA 1
ATOM 1394 C C . HIS B 1 16 ? 38.663 22.997 73.277 1.00 20.01 2016 HIS B C 1
ATOM 1395 O O . HIS B 1 16 ? 38.824 22.690 72.100 1.00 21.52 2016 HIS B O 1
ATOM 1402 N N . GLU B 1 17 ? 37.489 23.343 73.779 1.00 26.22 2017 GLU B N 1
ATOM 1403 C CA . GLU B 1 17 ? 36.293 23.389 72.950 1.00 31.25 2017 GLU B CA 1
ATOM 1404 C C . GLU B 1 17 ? 36.033 22.030 72.316 1.00 28.70 2017 GLU B C 1
ATOM 1405 O O . GLU B 1 17 ? 36.095 21.872 71.100 1.00 27.91 2017 GLU B O 1
ATOM 1411 N N . LEU B 1 18 ? 35.762 21.049 73.170 1.00 20.83 2018 LEU B N 1
ATOM 1412 C CA . LEU B 1 18 ? 35.460 19.691 72.749 1.00 22.90 2018 LEU B CA 1
ATOM 1413 C C . LEU B 1 18 ? 34.132 19.315 73.387 1.00 23.41 2018 LEU B C 1
ATOM 1414 O O . LEU B 1 18 ? 33.788 19.837 74.447 1.00 25.76 2018 LEU B O 1
ATOM 1419 N N . ASP B 1 19 ? 33.382 18.423 72.744 1.00 47.42 2019 ASP B N 1
ATOM 1420 C CA . ASP B 1 19 ? 32.115 17.956 73.301 1.00 48.54 2019 ASP B CA 1
ATOM 1421 C C . ASP B 1 19 ? 32.098 16.434 73.253 1.00 47.33 2019 ASP B C 1
ATOM 1422 O O . ASP B 1 19 ? 31.568 15.839 72.313 1.00 48.22 2019 ASP B O 1
ATOM 1427 N N . MET B 1 20 ? 32.690 15.805 74.262 1.00 33.24 2020 MET B N 1
ATOM 1428 C CA . MET B 1 20 ? 32.728 14.351 74.319 1.00 29.99 2020 MET B CA 1
ATOM 1429 C C . MET B 1 20 ? 31.958 13.887 75.559 1.00 27.21 2020 MET B C 1
ATOM 1430 O O . MET B 1 20 ? 31.499 14.709 76.346 1.00 25.21 2020 MET B O 1
ATOM 1435 N N . LEU B 1 21 ? 31.795 12.581 75.728 1.00 29.49 2021 LEU B N 1
ATOM 1436 C CA . LEU B 1 21 ? 31.091 12.065 76.897 1.00 28.58 2021 LEU B CA 1
ATOM 1437 C C . LEU B 1 21 ? 32.119 11.837 77.983 1.00 27.61 2021 LEU B C 1
ATOM 1438 O O . LEU B 1 21 ? 33.281 11.564 77.686 1.00 29.42 2021 LEU B O 1
ATOM 1443 N N . MET B 1 22 ? 31.706 11.942 79.241 1.00 29.79 2022 MET B N 1
ATOM 1444 C CA . MET B 1 22 ? 32.650 11.738 80.332 1.00 28.45 2022 MET B CA 1
ATOM 1445 C C . MET B 1 22 ? 33.180 10.317 80.246 1.00 22.22 2022 MET B C 1
ATOM 1446 O O . MET B 1 22 ? 32.423 9.371 80.079 1.00 21.81 2022 MET B O 1
ATOM 1451 N N . PRO B 1 23 ? 34.498 10.157 80.334 1.00 17.88 2023 PRO B N 1
ATOM 1452 C CA . PRO B 1 23 ? 35.128 8.842 80.261 1.00 18.01 2023 PRO B CA 1
ATOM 1453 C C . PRO B 1 23 ? 35.031 8.111 81.594 1.00 16.45 2023 PRO B C 1
ATOM 1454 O O . PRO B 1 23 ? 34.403 8.594 82.531 1.00 18.18 2023 PRO B O 1
ATOM 1458 N N . ASP B 1 24 ? 35.658 6.946 81.675 1.00 10.47 2024 ASP B N 1
ATOM 1459 C CA . ASP B 1 24 ? 35.666 6.179 82.906 1.00 12.36 2024 ASP B CA 1
ATOM 1460 C C . ASP B 1 24 ? 36.554 6.947 83.886 1.00 11.50 2024 ASP B C 1
ATOM 1461 O O . ASP B 1 24 ? 37.480 7.658 83.469 1.00 11.78 2024 ASP B O 1
ATOM 1466 N N . VAL B 1 25 ? 36.263 6.829 85.181 1.00 24.69 2025 VAL B N 1
ATOM 1467 C CA . VAL B 1 25 ? 37.075 7.485 86.198 1.00 21.47 2025 VAL B CA 1
ATOM 1468 C C . VAL B 1 25 ? 37.510 6.376 87.140 1.00 21.12 2025 VAL B C 1
ATOM 1469 O O . VAL B 1 25 ? 36.718 5.505 87.465 1.00 20.07 2025 VAL B O 1
ATOM 1473 N N . TRP B 1 26 ? 38.767 6.391 87.564 1.00 22.87 2026 TRP B N 1
ATOM 1474 C CA . TRP B 1 26 ? 39.279 5.348 88.445 1.00 21.06 2026 TRP B CA 1
ATOM 1475 C C . TRP B 1 26 ? 40.597 5.766 89.033 1.00 22.72 2026 TRP B C 1
ATOM 1476 O O . TRP B 1 26 ? 41.199 6.724 88.566 1.00 24.14 2026 TRP B O 1
ATOM 1487 N N . MET B 1 27 ? 41.041 5.062 90.068 1.00 17.42 2027 MET B N 1
ATOM 1488 C CA . MET B 1 27 ? 42.330 5.364 90.668 1.00 17.78 2027 MET B CA 1
ATOM 1489 C C . MET B 1 27 ? 43.216 4.172 90.333 1.00 18.87 2027 MET B C 1
ATOM 1490 O O . MET B 1 27 ? 42.702 3.103 90.004 1.00 18.77 2027 MET B O 1
ATOM 1495 N N . PHE B 1 28 ? 44.535 4.351 90.377 1.00 15.69 2028 PHE B N 1
ATOM 1496 C CA . PHE B 1 28 ? 45.447 3.261 90.053 1.00 13.80 2028 PHE B CA 1
ATOM 1497 C C . PHE B 1 28 ? 45.595 2.333 91.230 1.00 15.10 2028 PHE B C 1
ATOM 1498 O O . PHE B 1 28 ? 45.546 2.766 92.377 1.00 15.56 2028 PHE B O 1
ATOM 1506 N N . GLY B 1 29 ? 45.775 1.050 90.949 1.00 33.15 2029 GLY B N 1
ATOM 1507 C CA . GLY B 1 29 ? 45.952 0.094 92.023 1.00 34.45 2029 GLY B CA 1
ATOM 1508 C C . GLY B 1 29 ? 44.728 -0.725 92.344 1.00 36.73 2029 GLY B C 1
ATOM 1509 O O . GLY B 1 29 ? 43.841 -0.886 91.510 1.00 38.64 2029 GLY B O 1
ATOM 1510 N N . ASP B 1 30 ? 44.685 -1.230 93.572 1.00 22.95 2030 ASP B N 1
ATOM 1511 C CA . ASP B 1 30 ? 43.595 -2.070 94.064 1.00 23.61 2030 ASP B CA 1
ATOM 1512 C C . ASP B 1 30 ? 42.567 -1.307 94.910 1.00 23.19 2030 ASP B C 1
ATOM 1513 O O . ASP B 1 30 ? 41.609 -1.894 95.418 1.00 23.47 2030 ASP B O 1
ATOM 1518 N N . GLY B 1 31 ? 42.767 -0.002 95.061 1.00 26.54 2031 GLY B N 1
ATOM 1519 C CA . GLY B 1 31 ? 41.843 0.782 95.856 1.00 25.11 2031 GLY B CA 1
ATOM 1520 C C . GLY B 1 31 ? 42.488 1.268 97.139 1.00 25.41 2031 GLY B C 1
ATOM 1521 O O . GLY B 1 31 ? 41.932 2.111 97.839 1.00 25.64 2031 GLY B O 1
ATOM 1522 N N . SER B 1 32 ? 43.654 0.723 97.465 1.00 23.40 2032 SER B N 1
ATOM 1523 C CA . SER B 1 32 ? 44.365 1.155 98.657 1.00 23.67 2032 SER B CA 1
ATOM 1524 C C . SER B 1 32 ? 44.734 2.619 98.442 1.00 24.06 2032 SER B C 1
ATOM 1525 O O . SER B 1 32 ? 45.190 3.011 97.361 1.00 23.09 2032 SER B O 1
ATOM 1528 N N . SER B 1 33 ? 44.533 3.431 99.470 1.00 29.46 2033 SER B N 1
ATOM 1529 C CA . SER B 1 33 ? 44.867 4.837 99.370 1.00 32.00 2033 SER B CA 1
ATOM 1530 C C . SER B 1 33 ? 46.348 4.957 99.001 1.00 32.45 2033 SER B C 1
ATOM 1531 O O . SER B 1 33 ? 46.701 5.593 98.010 1.00 35.05 2033 SER B O 1
ATOM 1534 N N . GLU B 1 34 ? 47.210 4.329 99.795 1.00 24.29 2034 GLU B N 1
ATOM 1535 C CA . GLU B 1 34 ? 48.648 4.368 99.552 1.00 27.80 2034 GLU B CA 1
ATOM 1536 C C . GLU B 1 34 ? 48.985 4.131 98.083 1.00 23.48 2034 GLU B C 1
ATOM 1537 O O . GLU B 1 34 ? 49.535 5.005 97.411 1.00 24.33 2034 GLU B O 1
ATOM 1543 N N . MET B 1 35 ? 48.651 2.946 97.584 1.00 21.72 2035 MET B N 1
ATOM 1544 C CA . MET B 1 35 ? 48.932 2.611 96.195 1.00 19.68 2035 MET B CA 1
ATOM 1545 C C . MET B 1 35 ? 48.272 3.607 95.264 1.00 17.58 2035 MET B C 1
ATOM 1546 O O . MET B 1 35 ? 48.825 3.951 94.225 1.00 16.20 2035 MET B O 1
ATOM 1551 N N . GLY B 1 36 ? 47.089 4.073 95.653 1.00 19.87 2036 GLY B N 1
ATOM 1552 C CA . GLY B 1 36 ? 46.351 5.028 94.842 1.00 18.74 2036 GLY B CA 1
ATOM 1553 C C . GLY B 1 36 ? 47.078 6.334 94.623 1.00 18.39 2036 GLY B C 1
ATOM 1554 O O . GLY B 1 36 ? 47.045 6.906 93.526 1.00 18.47 2036 GLY B O 1
ATOM 1555 N N . ASN B 1 37 ? 47.736 6.808 95.676 1.00 20.91 2037 ASN B N 1
ATOM 1556 C CA . ASN B 1 37 ? 48.495 8.055 95.625 1.00 19.78 2037 ASN B CA 1
ATOM 1557 C C . ASN B 1 37 ? 49.889 7.819 95.025 1.00 21.60 2037 ASN B C 1
ATOM 1558 O O . ASN B 1 37 ? 50.339 8.574 94.158 1.00 21.89 2037 ASN B O 1
ATOM 1563 N N . ARG B 1 38 ? 50.558 6.762 95.486 1.00 24.99 2038 ARG B N 1
ATOM 1564 C CA . ARG B 1 38 ? 51.886 6.406 95.000 1.00 25.60 2038 ARG B CA 1
ATOM 1565 C C . ARG B 1 38 ? 51.897 6.426 93.487 1.00 26.21 2038 ARG B C 1
ATOM 1566 O O . ARG B 1 38 ? 52.708 7.113 92.878 1.00 27.10 2038 ARG B O 1
ATOM 1574 N N . LEU B 1 39 ? 50.997 5.668 92.873 1.00 27.92 2039 LEU B N 1
ATOM 1575 C CA . LEU B 1 39 ? 50.930 5.628 91.418 1.00 25.75 2039 LEU B CA 1
ATOM 1576 C C . LEU B 1 39 ? 50.379 6.929 90.831 1.00 24.24 2039 LEU B C 1
ATOM 1577 O O . LEU B 1 39 ? 50.681 7.283 89.697 1.00 23.28 2039 LEU B O 1
ATOM 1582 N N . GLY B 1 40 ? 49.574 7.641 91.610 1.00 9.55 2040 GLY B N 1
ATOM 1583 C CA . GLY B 1 40 ? 49.024 8.891 91.131 1.00 7.79 2040 GLY B CA 1
ATOM 1584 C C . GLY B 1 40 ? 50.085 9.955 90.934 1.00 7.52 2040 GLY B C 1
ATOM 1585 O O . GLY B 1 40 ? 50.082 10.664 89.929 1.00 5.61 2040 GLY B O 1
ATOM 1586 N N . GLN B 1 41 ? 51.008 10.071 91.884 1.00 11.73 2041 GLN B N 1
ATOM 1587 C CA . GLN B 1 41 ? 52.040 11.090 91.783 1.00 15.39 2041 GLN B CA 1
ATOM 1588 C C . GLN B 1 41 ? 52.984 10.745 90.660 1.00 15.48 2041 GLN B C 1
ATOM 1589 O O . GLN B 1 41 ? 53.491 11.630 89.967 1.00 17.57 2041 GLN B O 1
ATOM 1595 N N . LEU B 1 42 ? 53.202 9.446 90.482 1.00 20.61 2042 LEU B N 1
ATOM 1596 C CA . LEU B 1 42 ? 54.076 8.920 89.440 1.00 20.12 2042 LEU B CA 1
ATOM 1597 C C . LEU B 1 42 ? 53.576 9.301 88.052 1.00 19.78 2042 LEU B C 1
ATOM 1598 O O . LEU B 1 42 ? 54.359 9.462 87.124 1.00 18.01 2042 LEU B O 1
ATOM 1603 N N . VAL B 1 43 ? 52.263 9.446 87.919 1.00 20.17 2043 VAL B N 1
ATOM 1604 C CA . VAL B 1 43 ? 51.661 9.793 86.640 1.00 19.64 2043 VAL B CA 1
ATOM 1605 C C . VAL B 1 43 ? 51.738 11.290 86.377 1.00 25.96 2043 VAL B C 1
ATOM 1606 O O . VAL B 1 43 ? 52.235 11.729 85.333 1.00 26.23 2043 VAL B O 1
ATOM 1610 N N . VAL B 1 44 ? 51.256 12.071 87.336 1.00 36.33 2044 VAL B N 1
ATOM 1611 C CA . VAL B 1 44 ? 51.255 13.518 87.200 1.00 36.64 2044 VAL B CA 1
ATOM 1612 C C . VAL B 1 44 ? 52.663 14.088 87.064 1.00 38.24 2044 VAL B C 1
ATOM 1613 O O . VAL B 1 44 ? 52.865 15.077 86.365 1.00 38.37 2044 VAL B O 1
ATOM 1617 N N . SER B 1 45 ? 53.634 13.455 87.716 1.00 14.32 2045 SER B N 1
ATOM 1618 C CA . SER B 1 45 ? 55.021 13.919 87.673 1.00 12.81 2045 SER B CA 1
ATOM 1619 C C . SER B 1 45 ? 55.708 13.569 86.357 1.00 11.53 2045 SER B C 1
ATOM 1620 O O . SER B 1 45 ? 56.853 13.945 86.121 1.00 10.98 2045 SER B O 1
ATOM 1623 N N . GLY B 1 46 ? 55.009 12.833 85.504 1.00 12.15 2046 GLY B N 1
ATOM 1624 C CA . GLY B 1 46 ? 55.567 12.483 84.214 1.00 11.17 2046 GLY B CA 1
ATOM 1625 C C . GLY B 1 46 ? 56.451 11.258 84.217 1.00 11.02 2046 GLY B C 1
ATOM 1626 O O . GLY B 1 46 ? 57.030 10.932 83.181 1.00 9.89 2046 GLY B O 1
ATOM 1627 N N . ARG B 1 47 ? 56.553 10.580 85.361 1.00 22.62 2047 ARG B N 1
ATOM 1628 C CA . ARG B 1 47 ? 57.383 9.382 85.476 1.00 25.50 2047 ARG B CA 1
ATOM 1629 C C . ARG B 1 47 ? 56.706 8.096 85.007 1.00 22.18 2047 ARG B C 1
ATOM 1630 O O . ARG B 1 47 ? 57.322 7.296 84.298 1.00 26.47 2047 ARG B O 1
ATOM 1638 N N . LYS B 1 48 ? 55.454 7.880 85.400 1.00 34.14 2048 LYS B N 1
ATOM 1639 C CA . LYS B 1 48 ? 54.733 6.677 84.983 1.00 28.61 2048 LYS B CA 1
ATOM 1640 C C . LYS B 1 48 ? 53.759 7.011 83.856 1.00 26.76 2048 LYS B C 1
ATOM 1641 O O . LYS B 1 48 ? 52.731 7.663 84.072 1.00 27.05 2048 LYS B O 1
ATOM 1647 N N . THR B 1 49 ? 54.069 6.550 82.653 1.00 15.29 2049 THR B N 1
ATOM 1648 C CA . THR B 1 49 ? 53.226 6.846 81.507 1.00 13.08 2049 THR B CA 1
ATOM 1649 C C . THR B 1 49 ? 52.537 5.638 80.898 1.00 12.16 2049 THR B C 1
ATOM 1650 O O . THR B 1 49 ? 52.037 5.712 79.776 1.00 9.87 2049 THR B O 1
ATOM 1654 N N . ALA B 1 50 ? 52.525 4.526 81.628 1.00 22.37 2050 ALA B N 1
ATOM 1655 C CA . ALA B 1 50 ? 51.882 3.302 81.159 1.00 23.02 2050 ALA B CA 1
ATOM 1656 C C . ALA B 1 50 ? 51.193 2.545 82.291 1.00 24.20 2050 ALA B C 1
ATOM 1657 O O . ALA B 1 50 ? 51.481 2.756 83.471 1.00 23.72 2050 ALA B O 1
ATOM 1659 N N . THR B 1 51 ? 50.290 1.650 81.904 1.00 19.54 2051 THR B N 1
ATOM 1660 C CA . THR B 1 51 ? 49.518 0.837 82.831 1.00 23.87 2051 THR B CA 1
ATOM 1661 C C . THR B 1 51 ? 49.255 -0.515 82.202 1.00 23.58 2051 THR B C 1
ATOM 1662 O O . THR B 1 51 ? 49.547 -0.753 81.029 1.00 23.60 2051 THR B O 1
ATOM 1666 N N . CYS B 1 52 ? 48.683 -1.406 82.987 1.00 29.40 2052 CYS B N 1
ATOM 1667 C CA . CYS B 1 52 ? 48.351 -2.707 82.469 1.00 31.61 2052 CYS B CA 1
ATOM 1668 C C . CYS B 1 52 ? 47.290 -3.323 83.351 1.00 31.84 2052 CYS B C 1
ATOM 1669 O O . CYS B 1 52 ? 47.327 -3.200 84.578 1.00 30.98 2052 CYS B O 1
ATOM 1672 N N . SER B 1 53 ? 46.322 -3.950 82.697 1.00 33.29 2053 SER B N 1
ATOM 1673 C CA . SER B 1 53 ? 45.224 -4.610 83.369 1.00 32.13 2053 SER B CA 1
ATOM 1674 C C . SER B 1 53 ? 45.157 -6.008 82.787 1.00 31.88 2053 SER B C 1
ATOM 1675 O O . SER B 1 53 ? 45.799 -6.286 81.774 1.00 29.75 2053 SER B O 1
ATOM 1678 N N . SER B 1 54 ? 44.392 -6.881 83.437 1.00 10.82 2054 SER B N 1
ATOM 1679 C CA . SER B 1 54 ? 44.234 -8.269 82.995 1.00 8.48 2054 SER B CA 1
ATOM 1680 C C . SER B 1 54 ? 43.223 -8.406 81.890 1.00 9.58 2054 SER B C 1
ATOM 1681 O O . SER B 1 54 ? 42.054 -8.118 82.096 1.00 9.11 2054 SER B O 1
ATOM 1684 N N . LEU B 1 55 ? 43.663 -8.852 80.722 1.00 17.78 2055 LEU B N 1
ATOM 1685 C CA . LEU B 1 55 ? 42.750 -9.033 79.604 1.00 16.67 2055 LEU B CA 1
ATOM 1686 C C . LEU B 1 55 ? 41.622 -9.966 80.035 1.00 19.60 2055 LEU B C 1
ATOM 1687 O O . LEU B 1 55 ? 40.514 -9.912 79.504 1.00 19.13 2055 LEU B O 1
ATOM 1692 N N . ASP B 1 56 ? 41.915 -10.817 81.011 1.00 19.86 2056 ASP B N 1
ATOM 1693 C CA . ASP B 1 56 ? 40.935 -11.761 81.513 1.00 24.09 2056 ASP B CA 1
ATOM 1694 C C . ASP B 1 56 ? 39.691 -11.114 82.114 1.00 23.40 2056 ASP B C 1
ATOM 1695 O O . ASP B 1 56 ? 38.577 -11.514 81.794 1.00 25.40 2056 ASP B O 1
ATOM 1700 N N . ILE B 1 57 ? 39.864 -10.121 82.981 1.00 26.73 2057 ILE B N 1
ATOM 1701 C CA . ILE B 1 57 ? 38.707 -9.455 83.583 1.00 21.47 2057 ILE B CA 1
ATOM 1702 C C . ILE B 1 57 ? 37.799 -8.867 82.498 1.00 22.13 2057 ILE B C 1
ATOM 1703 O O . ILE B 1 57 ? 36.584 -8.919 82.608 1.00 20.76 2057 ILE B O 1
ATOM 1708 N N . TYR B 1 58 ? 38.385 -8.292 81.456 1.00 14.15 2058 TYR B N 1
ATOM 1709 C CA . TYR B 1 58 ? 37.573 -7.737 80.387 1.00 16.55 2058 TYR B CA 1
ATOM 1710 C C . TYR B 1 58 ? 36.704 -8.846 79.811 1.00 18.11 2058 TYR B C 1
ATOM 1711 O O . TYR B 1 58 ? 35.504 -8.674 79.597 1.00 18.19 2058 TYR B O 1
ATOM 1720 N N . LYS B 1 59 ? 37.322 -9.992 79.560 1.00 16.71 2059 LYS B N 1
ATOM 1721 C CA . LYS B 1 59 ? 36.600 -11.126 79.015 1.00 19.14 2059 LYS B CA 1
ATOM 1722 C C . LYS B 1 59 ? 35.456 -11.575 79.917 1.00 20.98 2059 LYS B C 1
ATOM 1723 O O . LYS B 1 59 ? 34.305 -11.619 79.482 1.00 21.54 2059 LYS B O 1
ATOM 1729 N N . MET B 1 60 ? 35.764 -11.894 81.170 1.00 25.15 2060 MET B N 1
ATOM 1730 C CA . MET B 1 60 ? 34.738 -12.336 82.113 1.00 29.85 2060 MET B CA 1
ATOM 1731 C C . MET B 1 60 ? 33.726 -11.244 82.431 1.00 29.94 2060 MET B C 1
ATOM 1732 O O . MET B 1 60 ? 32.610 -11.539 82.843 1.00 30.82 2060 MET B O 1
ATOM 1737 N N . GLU B 1 61 ? 34.113 -9.987 82.233 1.00 37.31 2061 GLU B N 1
ATOM 1738 C CA . GLU B 1 61 ? 33.224 -8.860 82.514 1.00 38.26 2061 GLU B CA 1
ATOM 1739 C C . GLU B 1 61 ? 32.564 -8.361 81.235 1.00 37.99 2061 GLU B C 1
ATOM 1740 O O . GLU B 1 61 ? 31.818 -7.382 81.252 1.00 39.79 2061 GLU B O 1
ATOM 1746 N N . GLU B 1 62 ? 32.844 -9.039 80.128 1.00 59.63 2062 GLU B N 1
ATOM 1747 C CA . GLU B 1 62 ? 32.288 -8.669 78.834 1.00 57.76 2062 GLU B CA 1
ATOM 1748 C C . GLU B 1 62 ? 32.359 -7.169 78.538 1.00 55.31 2062 GLU B C 1
ATOM 1749 O O . GLU B 1 62 ? 31.365 -6.563 78.135 1.00 55.35 2062 GLU B O 1
ATOM 1755 N N . GLU B 1 63 ? 33.539 -6.578 78.736 1.00 27.77 2063 GLU B N 1
ATOM 1756 C CA . GLU B 1 63 ? 33.748 -5.162 78.464 1.00 25.96 2063 GLU B CA 1
ATOM 1757 C C . GLU B 1 63 ? 34.691 -5.008 77.292 1.00 22.24 2063 GLU B C 1
ATOM 1758 O O . GLU B 1 63 ? 35.504 -5.892 77.034 1.00 23.78 2063 GLU B O 1
ATOM 1764 N N . GLN B 1 64 ? 34.583 -3.881 76.590 1.00 15.98 2064 GLN B N 1
ATOM 1765 C CA . GLN B 1 64 ? 35.472 -3.587 75.475 1.00 15.71 2064 GLN B CA 1
ATOM 1766 C C . GLN B 1 64 ? 36.819 -3.202 76.100 1.00 12.18 2064 GLN B C 1
ATOM 1767 O O . GLN B 1 64 ? 36.881 -2.858 77.281 1.00 12.46 2064 GLN B O 1
ATOM 1773 N N . LEU B 1 65 ? 37.900 -3.273 75.329 1.00 19.69 2065 LEU B N 1
ATOM 1774 C CA . LEU B 1 65 ? 39.201 -2.891 75.869 1.00 18.42 2065 LEU B CA 1
ATOM 1775 C C . LEU B 1 65 ? 39.376 -1.404 75.623 1.00 17.48 2065 LEU B C 1
ATOM 1776 O O . LEU B 1 65 ? 38.695 -0.820 74.782 1.00 17.28 2065 LEU B O 1
ATOM 1781 N N . PRO B 1 66 ? 40.282 -0.766 76.365 1.00 12.72 2066 PRO B N 1
ATOM 1782 C CA . PRO B 1 66 ? 40.482 0.664 76.130 1.00 11.48 2066 PRO B CA 1
ATOM 1783 C C . PRO B 1 66 ? 40.816 0.901 74.655 1.00 10.13 2066 PRO B C 1
ATOM 1784 O O . PRO B 1 66 ? 41.374 0.032 73.982 1.00 10.06 2066 PRO B O 1
ATOM 1788 N N . LYS B 1 67 ? 40.471 2.073 74.147 1.00 6.55 2067 LYS B N 1
ATOM 1789 C CA . LYS B 1 67 ? 40.733 2.369 72.753 1.00 6.49 2067 LYS B CA 1
ATOM 1790 C C . LYS B 1 67 ? 41.844 3.396 72.618 1.00 4.42 2067 LYS B C 1
ATOM 1791 O O . LYS B 1 67 ? 42.134 4.154 73.544 1.00 2.51 2067 LYS B O 1
ATOM 1797 N N . ALA B 1 68 ? 42.485 3.386 71.456 1.00 19.91 2068 ALA B N 1
ATOM 1798 C CA . ALA B 1 68 ? 43.544 4.324 71.167 1.00 20.43 2068 ALA B CA 1
ATOM 1799 C C . ALA B 1 68 ? 42.858 5.678 71.097 1.00 21.09 2068 ALA B C 1
ATOM 1800 O O . ALA B 1 68 ? 41.823 5.816 70.446 1.00 22.01 2068 ALA B O 1
ATOM 1802 N N . GLY B 1 69 ? 43.416 6.664 71.790 1.00 17.47 2069 GLY B N 1
ATOM 1803 C CA . GLY B 1 69 ? 42.850 7.999 71.765 1.00 16.62 2069 GLY B CA 1
ATOM 1804 C C . GLY B 1 69 ? 41.836 8.361 72.830 1.00 16.00 2069 GLY B C 1
ATOM 1805 O O . GLY B 1 69 ? 41.527 9.538 72.995 1.00 14.79 2069 GLY B O 1
ATOM 1806 N N . GLN B 1 70 ? 41.322 7.368 73.549 1.00 10.33 2070 GLN B N 1
ATOM 1807 C CA . GLN B 1 70 ? 40.322 7.604 74.586 1.00 9.82 2070 GLN B CA 1
ATOM 1808 C C . GLN B 1 70 ? 40.896 8.338 75.791 1.00 10.99 2070 GLN B C 1
ATOM 1809 O O . GLN B 1 70 ? 42.112 8.450 75.937 1.00 11.37 2070 GLN B O 1
ATOM 1815 N N . TYR B 1 71 ? 40.007 8.829 76.654 1.00 15.24 2071 TYR B N 1
ATOM 1816 C CA . TYR B 1 71 ? 40.406 9.538 77.867 1.00 14.46 2071 TYR B CA 1
ATOM 1817 C C . TYR B 1 71 ? 39.969 8.819 79.140 1.00 16.86 2071 TYR B C 1
ATOM 1818 O O . TYR B 1 71 ? 39.011 8.046 79.154 1.00 15.18 2071 TYR B O 1
ATOM 1827 N N . ASP B 1 72 ? 40.691 9.095 80.213 1.00 18.03 2072 ASP B N 1
ATOM 1828 C CA . ASP B 1 72 ? 40.386 8.518 81.502 1.00 19.73 2072 ASP B CA 1
ATOM 1829 C C . ASP B 1 72 ? 40.630 9.549 82.584 1.00 21.47 2072 ASP B C 1
ATOM 1830 O O . ASP B 1 72 ? 41.701 10.153 82.646 1.00 20.61 2072 ASP B O 1
ATOM 1835 N N . ILE B 1 73 ? 39.624 9.766 83.424 1.00 16.71 2073 ILE B N 1
ATOM 1836 C CA . ILE B 1 73 ? 39.766 10.697 84.523 1.00 14.28 2073 ILE B CA 1
ATOM 1837 C C . ILE B 1 73 ? 40.430 9.873 85.624 1.00 15.39 2073 ILE B C 1
ATOM 1838 O O . ILE B 1 73 ? 39.976 8.777 85.938 1.00 15.20 2073 ILE B O 1
ATOM 1843 N N . ILE B 1 74 ? 41.521 10.380 86.187 1.00 22.71 2074 ILE B N 1
ATOM 1844 C CA . ILE B 1 74 ? 42.253 9.656 87.228 1.00 18.40 2074 ILE B CA 1
ATOM 1845 C C . ILE B 1 74 ? 42.070 10.195 88.646 1.00 21.88 2074 ILE B C 1
ATOM 1846 O O . ILE B 1 74 ? 42.225 11.391 88.886 1.00 21.51 2074 ILE B O 1
ATOM 1851 N N . LEU B 1 75 ? 41.758 9.305 89.585 1.00 24.52 2075 LEU B N 1
ATOM 1852 C CA . LEU B 1 75 ? 41.565 9.698 90.977 1.00 25.38 2075 LEU B CA 1
ATOM 1853 C C . LEU B 1 75 ? 42.772 9.313 91.801 1.00 27.72 2075 LEU B C 1
ATOM 1854 O O . LEU B 1 75 ? 43.489 8.376 91.447 1.00 30.11 2075 LEU B O 1
ATOM 1859 N N . ASP B 1 76 ? 43.004 10.037 92.893 1.00 18.11 2076 ASP B N 1
ATOM 1860 C CA . ASP B 1 76 ? 44.127 9.729 93.776 1.00 20.26 2076 ASP B CA 1
ATOM 1861 C C . ASP B 1 76 ? 43.641 8.786 94.883 1.00 20.44 2076 ASP B C 1
ATOM 1862 O O . ASP B 1 76 ? 42.493 8.330 94.852 1.00 22.02 2076 ASP B O 1
ATOM 1867 N N . GLY B 1 77 ? 44.511 8.479 95.838 1.00 21.20 2077 GLY B N 1
ATOM 1868 C CA . GLY B 1 77 ? 44.143 7.580 96.919 1.00 22.51 2077 GLY B CA 1
ATOM 1869 C C . GLY B 1 77 ? 42.857 7.915 97.654 1.00 24.66 2077 GLY B C 1
ATOM 1870 O O . GLY B 1 77 ? 42.146 7.012 98.100 1.00 25.41 2077 GLY B O 1
ATOM 1871 N N . GLN B 1 78 ? 42.556 9.208 97.785 1.00 29.28 2078 GLN B N 1
ATOM 1872 C CA . GLN B 1 78 ? 41.348 9.661 98.470 1.00 29.70 2078 GLN B CA 1
ATOM 1873 C C . GLN B 1 78 ? 40.174 9.821 97.527 1.00 28.48 2078 GLN B C 1
ATOM 1874 O O . GLN B 1 78 ? 39.299 10.648 97.765 1.00 31.43 2078 GLN B O 1
ATOM 1880 N N . SER B 1 79 ? 40.162 9.043 96.454 1.00 21.19 2079 SER B N 1
ATOM 1881 C CA . SER B 1 79 ? 39.082 9.089 95.479 1.00 18.69 2079 SER B CA 1
ATOM 1882 C C . SER B 1 79 ? 38.731 10.513 95.053 1.00 16.95 2079 SER B C 1
ATOM 1883 O O . SER B 1 79 ? 37.585 10.817 94.728 1.00 17.17 2079 SER B O 1
ATOM 1886 N N . GLN B 1 80 ? 39.730 11.386 95.058 1.00 16.92 2080 GLN B N 1
ATOM 1887 C CA . GLN B 1 80 ? 39.540 12.764 94.640 1.00 17.72 2080 GLN B CA 1
ATOM 1888 C C . GLN B 1 80 ? 40.152 12.889 93.248 1.00 13.46 2080 GLN B C 1
ATOM 1889 O O . GLN B 1 80 ? 41.186 12.286 92.971 1.00 17.59 2080 GLN B O 1
ATOM 1895 N N . PRO B 1 81 ? 39.519 13.654 92.346 1.00 9.06 2081 PRO B N 1
ATOM 1896 C CA . PRO B 1 81 ? 40.052 13.825 90.989 1.00 8.66 2081 PRO B CA 1
ATOM 1897 C C . PRO B 1 81 ? 41.482 14.314 91.005 1.00 7.73 2081 PRO B C 1
ATOM 1898 O O . PRO B 1 81 ? 41.818 15.250 91.722 1.00 6.80 2081 PRO B O 1
ATOM 1902 N N . LEU B 1 82 ? 42.316 13.667 90.202 1.00 23.70 2082 LEU B N 1
ATOM 1903 C CA . LEU B 1 82 ? 43.739 13.970 90.125 1.00 24.22 2082 LEU B CA 1
ATOM 1904 C C . LEU B 1 82 ? 44.143 14.630 88.811 1.00 24.86 2082 LEU B C 1
ATOM 1905 O O . LEU B 1 82 ? 44.613 15.763 88.790 1.00 25.11 2082 LEU B O 1
ATOM 1910 N N . ALA B 1 83 ? 43.989 13.904 87.713 1.00 22.68 2083 ALA B N 1
ATOM 1911 C CA . ALA B 1 83 ? 44.332 14.440 86.405 1.00 23.47 2083 ALA B CA 1
ATOM 1912 C C . ALA B 1 83 ? 43.615 13.630 85.353 1.00 23.21 2083 ALA B C 1
ATOM 1913 O O . ALA B 1 83 ? 43.076 12.570 85.649 1.00 23.68 2083 ALA B O 1
ATOM 1915 N N . ILE B 1 84 ? 43.576 14.136 84.130 1.00 18.16 2084 ILE B N 1
ATOM 1916 C CA . ILE B 1 84 ? 42.948 13.384 83.062 1.00 18.61 2084 ILE B CA 1
ATOM 1917 C C . ILE B 1 84 ? 44.050 13.041 82.043 1.00 19.28 2084 ILE B C 1
ATOM 1918 O O . ILE B 1 84 ? 44.974 13.824 81.808 1.00 17.30 2084 ILE B O 1
ATOM 1923 N N . ILE B 1 85 ? 43.967 11.842 81.471 1.00 10.23 2085 ILE B N 1
ATOM 1924 C CA . ILE B 1 85 ? 44.979 11.378 80.540 1.00 14.01 2085 ILE B CA 1
ATOM 1925 C C . ILE B 1 85 ? 44.434 10.894 79.204 1.00 13.32 2085 ILE B C 1
ATOM 1926 O O . ILE B 1 85 ? 43.262 10.539 79.083 1.00 13.65 2085 ILE B O 1
ATOM 1931 N N . ARG B 1 86 ? 45.299 10.873 78.199 1.00 26.84 2086 ARG B N 1
ATOM 1932 C CA . ARG B 1 86 ? 44.896 10.403 76.884 1.00 25.15 2086 ARG B CA 1
ATOM 1933 C C . ARG B 1 86 ? 45.753 9.217 76.462 1.00 24.50 2086 ARG B C 1
ATOM 1934 O O . ARG B 1 86 ? 46.983 9.266 76.539 1.00 23.63 2086 ARG B O 1
ATOM 1942 N N . THR B 1 87 ? 45.101 8.151 76.016 1.00 11.98 2087 THR B N 1
ATOM 1943 C CA . THR B 1 87 ? 45.810 6.952 75.589 1.00 9.62 2087 THR B CA 1
ATOM 1944 C C . THR B 1 87 ? 46.268 7.095 74.141 1.00 9.49 2087 THR B C 1
ATOM 1945 O O . THR B 1 87 ? 45.457 7.317 73.249 1.00 6.24 2087 THR B O 1
ATOM 1949 N N . THR B 1 88 ? 47.573 6.979 73.914 1.00 15.50 2088 THR B N 1
ATOM 1950 C CA . THR B 1 88 ? 48.131 7.096 72.571 1.00 14.82 2088 THR B CA 1
ATOM 1951 C C . THR B 1 88 ? 48.449 5.718 72.018 1.00 16.68 2088 THR B C 1
ATOM 1952 O O . THR B 1 88 ? 48.803 5.581 70.848 1.00 14.64 2088 THR B O 1
ATOM 1956 N N . LYS B 1 89 ? 48.308 4.691 72.852 1.00 15.17 2089 LYS B N 1
ATOM 1957 C CA . LYS B 1 89 ? 48.633 3.333 72.423 1.00 15.39 2089 LYS B CA 1
ATOM 1958 C C . LYS B 1 89 ? 47.992 2.259 73.298 1.00 15.51 2089 LYS B C 1
ATOM 1959 O O . LYS B 1 89 ? 47.974 2.371 74.504 1.00 17.03 2089 LYS B O 1
ATOM 1965 N N . VAL B 1 90 ? 47.449 1.224 72.679 1.00 18.81 2090 VAL B N 1
ATOM 1966 C CA . VAL B 1 90 ? 46.845 0.117 73.419 1.00 14.10 2090 VAL B CA 1
ATOM 1967 C C . VAL B 1 90 ? 47.498 -1.143 72.869 1.00 15.38 2090 VAL B C 1
ATOM 1968 O O . VAL B 1 90 ? 47.536 -1.355 71.652 1.00 12.56 2090 VAL B O 1
ATOM 1972 N N . GLU B 1 91 ? 48.015 -1.982 73.753 1.00 13.25 2091 GLU B N 1
ATOM 1973 C CA . GLU B 1 91 ? 48.665 -3.191 73.293 1.00 13.64 2091 GLU B CA 1
ATOM 1974 C C . GLU B 1 91 ? 48.442 -4.384 74.195 1.00 12.98 2091 GLU B C 1
ATOM 1975 O O . GLU B 1 91 ? 48.475 -4.267 75.415 1.00 12.70 2091 GLU B O 1
ATOM 1981 N N . ILE B 1 92 ? 48.226 -5.538 73.570 1.00 14.82 2092 ILE B N 1
ATOM 1982 C CA . ILE B 1 92 ? 48.009 -6.794 74.280 1.00 17.35 2092 ILE B CA 1
ATOM 1983 C C . ILE B 1 92 ? 49.265 -7.655 74.207 1.00 19.30 2092 ILE B C 1
ATOM 1984 O O . ILE B 1 92 ? 49.716 -7.971 73.112 1.00 20.87 2092 ILE B O 1
ATOM 1989 N N . MET B 1 93 ? 49.829 -8.023 75.361 1.00 24.77 2093 MET B N 1
ATOM 1990 C CA . MET B 1 93 ? 51.035 -8.859 75.388 1.00 26.96 2093 MET B CA 1
ATOM 1991 C C . MET B 1 93 ? 51.083 -9.785 76.601 1.00 25.58 2093 MET B C 1
ATOM 1992 O O . MET B 1 93 ? 50.603 -9.434 77.676 1.00 26.96 2093 MET B O 1
ATOM 1997 N N . PRO B 1 94 ? 51.677 -10.983 76.442 1.00 19.35 2094 PRO B N 1
ATOM 1998 C CA . PRO B 1 94 ? 51.793 -11.972 77.520 1.0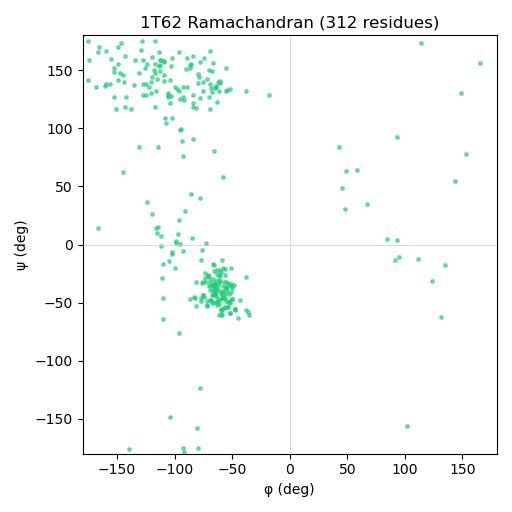0 18.87 2094 PRO B CA 1
ATOM 1999 C C . PRO B 1 94 ? 52.665 -11.402 78.624 1.00 19.01 2094 PRO B C 1
ATOM 2000 O O . PRO B 1 94 ? 53.709 -10.817 78.341 1.00 18.38 2094 PRO B O 1
ATOM 2004 N N . MET B 1 95 ? 52.258 -11.579 79.877 1.00 22.97 2095 MET B N 1
ATOM 2005 C CA . MET B 1 95 ? 53.027 -11.026 80.981 1.00 24.67 2095 MET B CA 1
ATOM 2006 C C . MET B 1 95 ? 54.496 -11.428 81.005 1.00 25.70 2095 MET B C 1
ATOM 2007 O O . MET B 1 95 ? 55.355 -10.604 81.301 1.00 26.59 2095 MET B O 1
ATOM 2012 N N . ASN B 1 96 ? 54.779 -12.689 80.686 1.00 31.55 2096 ASN B N 1
ATOM 2013 C CA . ASN B 1 96 ? 56.145 -13.214 80.678 1.00 32.90 2096 ASN B CA 1
ATOM 2014 C C . ASN B 1 96 ? 56.982 -12.710 79.508 1.00 32.99 2096 ASN B C 1
ATOM 2015 O O . ASN B 1 96 ? 58.146 -13.084 79.368 1.00 35.02 2096 ASN B O 1
ATOM 2020 N N . LYS B 1 97 ? 56.387 -11.862 78.673 1.00 25.91 2097 LYS B N 1
ATOM 2021 C CA . LYS B 1 97 ? 57.063 -11.305 77.503 1.00 26.22 2097 LYS B CA 1
ATOM 2022 C C . LYS B 1 97 ? 57.261 -9.792 77.576 1.00 21.54 2097 LYS B C 1
ATOM 2023 O O . LYS B 1 97 ? 57.645 -9.186 76.584 1.00 23.22 2097 LYS B O 1
ATOM 2029 N N . VAL B 1 98 ? 57.011 -9.167 78.724 1.00 16.76 2098 VAL B N 1
ATOM 2030 C CA . VAL B 1 98 ? 57.174 -7.716 78.798 1.00 18.17 2098 VAL B CA 1
ATOM 2031 C C . VAL B 1 98 ? 58.638 -7.266 78.709 1.00 11.73 2098 VAL B C 1
ATOM 2032 O O . VAL B 1 98 ? 59.531 -7.874 79.307 1.00 10.18 2098 VAL B O 1
ATOM 2036 N N . SER B 1 99 ? 58.868 -6.193 77.955 1.00 8.66 2099 SER B N 1
ATOM 2037 C CA . SER B 1 99 ? 60.202 -5.620 77.762 1.00 9.79 2099 SER B CA 1
ATOM 2038 C C . SER B 1 99 ? 60.492 -4.649 78.885 1.00 12.35 2099 SER B C 1
ATOM 2039 O O . SER B 1 99 ? 59.566 -4.059 79.432 1.00 11.98 2099 SER B O 1
ATOM 2042 N N . GLU B 1 100 ? 61.762 -4.463 79.227 1.00 36.42 2100 GLU B N 1
ATOM 2043 C CA . GLU B 1 100 ? 62.093 -3.526 80.289 1.00 40.45 2100 GLU B CA 1
ATOM 2044 C C . GLU B 1 100 ? 61.607 -2.139 79.863 1.00 41.24 2100 GLU B C 1
ATOM 2045 O O . GLU B 1 100 ? 61.372 -1.255 80.693 1.00 42.72 2100 GLU B O 1
ATOM 2051 N N . SER B 1 101 ? 61.448 -1.978 78.552 1.00 32.74 2101 SER B N 1
ATOM 2052 C CA . SER B 1 101 ? 60.972 -0.739 77.947 1.00 30.80 2101 SER B CA 1
ATOM 2053 C C . SER B 1 101 ? 59.625 -0.375 78.557 1.00 29.87 2101 SER B C 1
ATOM 2054 O O . SER B 1 101 ? 59.423 0.728 79.065 1.00 28.88 2101 SER B O 1
ATOM 2057 N N . PHE B 1 102 ? 58.696 -1.319 78.504 1.00 17.27 2102 PHE B N 1
ATOM 2058 C CA . PHE B 1 102 ? 57.379 -1.092 79.055 1.00 16.07 2102 PHE B CA 1
ATOM 2059 C C . PHE B 1 102 ? 57.432 -0.917 80.573 1.00 15.84 2102 PHE B C 1
ATOM 2060 O O . PHE B 1 102 ? 56.659 -0.137 81.133 1.00 15.43 2102 PHE B O 1
ATOM 2068 N N . ALA B 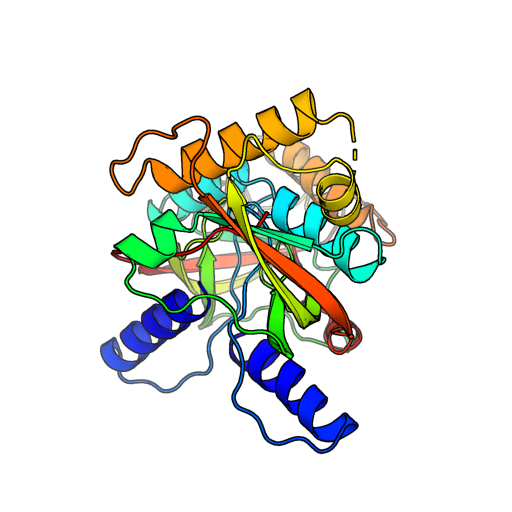1 103 ? 58.341 -1.623 81.241 1.00 20.41 2103 ALA B N 1
ATOM 2069 C CA . ALA B 1 103 ? 58.424 -1.524 82.690 1.00 21.61 2103 ALA B CA 1
ATOM 2070 C C . ALA B 1 103 ? 58.881 -0.151 83.172 1.00 23.27 2103 ALA B C 1
ATOM 2071 O O . ALA B 1 103 ? 58.400 0.337 84.192 1.00 25.94 2103 ALA B O 1
ATOM 2073 N N . GLN B 1 104 ? 59.803 0.477 82.451 1.00 26.96 2104 GLN B N 1
ATOM 2074 C CA . GLN B 1 104 ? 60.280 1.796 82.850 1.00 28.43 2104 GLN B CA 1
ATOM 2075 C C . GLN B 1 104 ? 59.146 2.801 82.640 1.00 28.94 2104 GLN B C 1
ATOM 2076 O O . GLN B 1 104 ? 58.922 3.708 83.460 1.00 29.38 2104 GLN B O 1
ATOM 2082 N N . ALA B 1 105 ? 58.423 2.621 81.541 1.00 15.37 2105 ALA B N 1
ATOM 2083 C CA . ALA B 1 105 ? 57.288 3.472 81.236 1.00 14.26 2105 ALA B CA 1
ATOM 2084 C C . ALA B 1 105 ? 56.251 3.302 82.350 1.00 15.03 2105 ALA B C 1
ATOM 2085 O O . ALA B 1 105 ? 55.579 4.259 82.739 1.00 14.14 2105 ALA B O 1
ATOM 2087 N N . GLU B 1 106 ? 56.150 2.069 82.856 1.00 17.42 2106 GLU B N 1
ATOM 2088 C CA . GLU B 1 106 ? 55.218 1.663 83.914 1.00 16.65 2106 GLU B CA 1
ATOM 2089 C C . GLU B 1 106 ? 55.491 2.320 85.262 1.00 16.45 2106 GLU B C 1
ATOM 2090 O O . GLU B 1 106 ? 54.624 2.315 86.150 1.00 13.41 2106 GLU B O 1
ATOM 2096 N N . GLY B 1 107 ? 56.700 2.869 85.412 1.00 36.92 2107 GLY B N 1
ATOM 2097 C CA . GLY B 1 107 ? 57.083 3.524 86.654 1.00 38.08 2107 GLY B CA 1
ATOM 2098 C C . GLY B 1 107 ? 58.429 3.083 87.198 1.00 37.78 2107 GLY B C 1
ATOM 2099 O O . GLY B 1 107 ? 58.846 3.512 88.276 1.00 36.55 2107 GLY B O 1
ATOM 2100 N N . LEU B 1 111 ? 64.408 -1.539 90.222 1.00 55.08 2111 LEU B N 1
ATOM 2101 C CA . LEU B 1 111 ? 63.468 -1.829 89.148 1.00 54.74 2111 LEU B CA 1
ATOM 2102 C C . LEU B 1 111 ? 64.018 -2.820 88.124 1.00 54.42 2111 LEU B C 1
ATOM 2103 O O . LEU B 1 111 ? 64.454 -2.422 87.046 1.00 53.72 2111 LEU B O 1
ATOM 2108 N N . THR B 1 112 ? 64.009 -4.105 88.462 1.00 44.31 2112 THR B N 1
ATOM 2109 C CA . THR B 1 112 ? 64.483 -5.141 87.541 1.00 44.33 2112 THR B CA 1
ATOM 2110 C C . THR B 1 112 ? 63.253 -5.916 87.067 1.00 44.63 2112 THR B C 1
ATOM 2111 O O . THR B 1 112 ? 62.232 -5.896 87.744 1.00 45.16 2112 THR B O 1
ATOM 2115 N N . LEU B 1 113 ? 63.325 -6.592 85.921 1.00 24.16 2113 LEU B N 1
ATOM 2116 C CA . LEU B 1 113 ? 62.153 -7.327 85.425 1.00 23.62 2113 LEU B CA 1
ATOM 2117 C C . LEU B 1 113 ? 61.645 -8.404 86.375 1.00 24.30 2113 LEU B C 1
ATOM 2118 O O . LEU B 1 113 ? 60.432 -8.550 86.569 1.00 23.66 2113 LEU B O 1
ATOM 2123 N N . ASP B 1 114 ? 62.566 -9.155 86.971 1.00 47.47 2114 ASP B N 1
ATOM 2124 C CA . ASP B 1 114 ? 62.180 -10.204 87.902 1.00 49.83 2114 ASP B CA 1
ATOM 2125 C C . ASP B 1 114 ? 61.311 -9.609 89.003 1.00 48.37 2114 ASP B C 1
ATOM 2126 O O . ASP B 1 114 ? 60.351 -10.231 89.459 1.00 48.83 2114 ASP B O 1
ATOM 2131 N N . TYR B 1 115 ? 61.646 -8.395 89.423 1.00 40.14 2115 TYR B N 1
ATOM 2132 C CA . TYR B 1 115 ? 60.877 -7.724 90.458 1.00 40.68 2115 TYR B CA 1
ATOM 2133 C C . TYR B 1 115 ? 59.583 -7.170 89.878 1.00 36.93 2115 TYR B C 1
ATOM 2134 O O . TYR B 1 115 ? 58.504 -7.364 90.442 1.00 36.26 2115 TYR B O 1
ATOM 2143 N N . TRP B 1 116 ? 59.704 -6.464 88.758 1.00 33.03 2116 TRP B N 1
ATOM 2144 C CA . TRP B 1 116 ? 58.552 -5.878 88.093 1.00 29.44 2116 TRP B CA 1
ATOM 2145 C C . TRP B 1 116 ? 57.519 -6.978 87.943 1.00 26.90 2116 TRP B C 1
ATOM 2146 O O . TRP B 1 116 ? 56.329 -6.804 88.250 1.00 24.93 2116 TRP B O 1
ATOM 2157 N N . TYR B 1 117 ? 57.997 -8.123 87.474 1.00 26.70 2117 TYR B N 1
ATOM 2158 C CA . TYR B 1 117 ? 57.138 -9.265 87.262 1.00 26.16 2117 TYR B CA 1
ATOM 2159 C C . TYR B 1 117 ? 56.553 -9.780 88.572 1.00 24.24 2117 TYR B C 1
ATOM 2160 O O . TYR B 1 117 ? 55.351 -9.995 88.661 1.00 25.35 2117 TYR B O 1
ATOM 2169 N N . GLU B 1 118 ? 57.388 -9.980 89.589 1.00 14.25 2118 GLU B N 1
ATOM 2170 C CA . GLU B 1 118 ? 56.880 -10.457 90.877 1.00 16.97 2118 GLU B CA 1
ATOM 2171 C C . GLU B 1 118 ? 55.790 -9.516 91.402 1.00 15.46 2118 GLU B C 1
ATOM 2172 O O . GLU B 1 118 ? 54.719 -9.952 91.843 1.00 14.33 2118 GLU B O 1
ATOM 2178 N N . GLU B 1 119 ? 56.070 -8.220 91.341 1.00 21.74 2119 GLU B N 1
ATOM 2179 C CA . GLU B 1 119 ? 55.121 -7.210 91.787 1.00 22.91 2119 GLU B CA 1
ATOM 2180 C C . GLU B 1 119 ? 53.758 -7.430 91.130 1.00 19.45 2119 GLU B C 1
ATOM 2181 O O . GLU B 1 119 ? 52.760 -7.649 91.813 1.00 19.17 2119 GLU B O 1
ATOM 2187 N N . HIS B 1 120 ? 53.724 -7.397 89.804 1.00 18.88 2120 HIS B N 1
ATOM 2188 C CA . HIS B 1 120 ? 52.476 -7.567 89.078 1.00 18.65 2120 HIS B CA 1
ATOM 2189 C C . HIS B 1 120 ? 51.824 -8.940 89.240 1.00 17.88 2120 HIS B C 1
ATOM 2190 O O . HIS B 1 120 ? 50.594 -9.061 89.235 1.00 17.77 2120 HIS B O 1
ATOM 2197 N N . ALA B 1 121 ? 52.642 -9.978 89.374 1.00 18.63 2121 ALA B N 1
ATOM 2198 C CA . ALA B 1 121 ? 52.121 -11.324 89.538 1.00 19.56 2121 A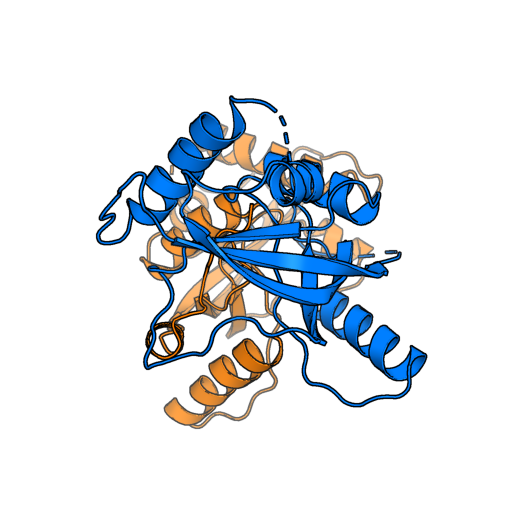LA B CA 1
ATOM 2199 C C . ALA B 1 121 ? 51.171 -11.297 90.737 1.00 21.73 2121 ALA B C 1
ATOM 2200 O O . ALA B 1 121 ? 50.039 -11.772 90.670 1.00 22.40 2121 ALA B O 1
ATOM 2202 N N . ARG B 1 122 ? 51.642 -10.709 91.829 1.00 22.16 2122 ARG B N 1
ATOM 2203 C CA . ARG B 1 122 ? 50.855 -10.592 93.048 1.00 26.66 2122 ARG B CA 1
ATOM 2204 C C . ARG B 1 122 ? 49.601 -9.743 92.835 1.00 26.66 2122 ARG B C 1
ATOM 2205 O O . ARG B 1 122 ? 48.492 -10.164 93.159 1.00 28.13 2122 ARG B O 1
ATOM 2213 N N . PHE B 1 123 ? 49.791 -8.544 92.296 1.00 21.74 2123 PHE B N 1
ATOM 2214 C CA . PHE B 1 123 ? 48.693 -7.631 92.037 1.00 21.44 2123 PHE B CA 1
ATOM 2215 C C . PHE B 1 123 ? 47.537 -8.333 91.326 1.00 21.49 2123 PHE B C 1
ATOM 2216 O O . PHE B 1 123 ? 46.402 -8.313 91.799 1.00 23.22 2123 PHE B O 1
ATOM 2224 N N . PHE B 1 124 ? 47.825 -8.953 90.188 1.00 29.12 2124 PHE B N 1
ATOM 2225 C CA . PHE B 1 124 ? 46.790 -9.640 89.432 1.00 30.52 2124 PHE B CA 1
ATOM 2226 C C . PHE B 1 124 ? 46.312 -10.904 90.135 1.00 29.47 2124 PHE B C 1
ATOM 2227 O O . PHE B 1 124 ? 45.170 -11.327 89.958 1.00 30.46 2124 PHE B O 1
ATOM 2235 N N . LYS B 1 125 ? 47.189 -11.511 90.925 1.00 11.82 2125 LYS B N 1
ATOM 2236 C CA . LYS B 1 125 ? 46.821 -12.710 91.671 1.00 13.19 2125 LYS B CA 1
ATOM 2237 C C . LYS B 1 125 ? 45.581 -12.337 92.476 1.00 10.82 2125 LYS B C 1
ATOM 2238 O O . LYS B 1 125 ? 44.534 -12.990 92.380 1.00 10.01 2125 LYS B O 1
ATOM 2244 N N . GLU B 1 126 ? 45.706 -11.259 93.245 1.00 34.10 2126 GLU B N 1
ATOM 2245 C CA . GLU B 1 126 ? 44.618 -10.790 94.078 1.00 35.84 2126 GLU B CA 1
ATOM 2246 C C . GLU B 1 126 ? 43.425 -10.300 93.294 1.00 35.91 2126 GLU B C 1
ATOM 2247 O O . GLU B 1 126 ? 42.292 -10.512 93.712 1.00 38.51 2126 GLU B O 1
ATOM 2253 N N . GLU B 1 127 ? 43.645 -9.663 92.153 1.00 33.44 2127 GLU B N 1
ATOM 2254 C CA . GLU B 1 127 ? 42.497 -9.189 91.402 1.00 32.10 2127 GLU B CA 1
ATOM 2255 C C . GLU B 1 127 ? 41.747 -10.339 90.751 1.00 30.67 2127 GLU B C 1
ATOM 2256 O O . GLU B 1 127 ? 40.528 -10.286 90.611 1.00 32.03 2127 GLU B O 1
ATOM 2262 N N . LEU B 1 128 ? 42.467 -11.384 90.359 1.00 26.76 2128 LEU B N 1
ATOM 2263 C CA . LEU B 1 128 ? 41.834 -12.520 89.698 1.00 25.96 2128 LEU B CA 1
ATOM 2264 C C . LEU B 1 128 ? 41.060 -13.442 90.619 1.00 24.95 2128 LEU B C 1
ATOM 2265 O O . LEU B 1 128 ? 39.953 -13.859 90.282 1.00 23.93 2128 LEU B O 1
ATOM 2270 N N . ALA B 1 129 ? 41.639 -13.760 91.774 1.00 25.25 2129 ALA B N 1
ATOM 2271 C CA . ALA B 1 129 ? 41.007 -14.674 92.728 1.00 26.29 2129 ALA B CA 1
ATOM 2272 C C .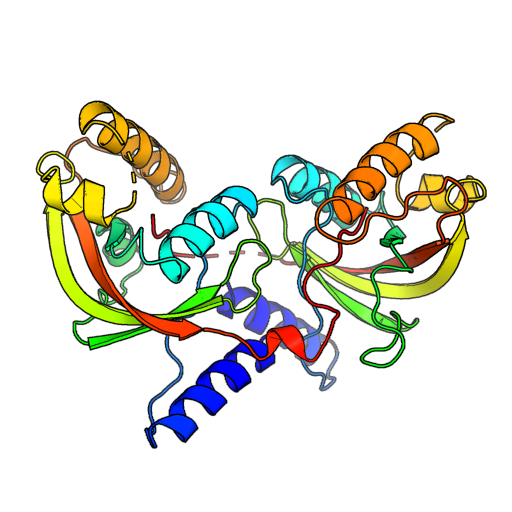 ALA B 1 129 ? 39.472 -14.589 92.844 1.00 25.82 2129 ALA B C 1
ATOM 2273 O O . ALA B 1 129 ? 38.773 -15.578 92.626 1.00 26.77 2129 ALA B O 1
ATOM 2275 N N . PRO B 1 130 ? 38.930 -13.410 93.189 1.00 15.85 2130 PRO B N 1
ATOM 2276 C CA . PRO B 1 130 ? 37.472 -13.274 93.313 1.00 17.59 2130 PRO B CA 1
ATOM 2277 C C . PRO B 1 130 ? 36.643 -13.779 92.125 1.00 18.94 2130 PRO B C 1
ATOM 2278 O O . PRO B 1 130 ? 35.452 -14.041 92.275 1.00 19.75 2130 PRO B O 1
ATOM 2282 N N . TYR B 1 131 ? 37.255 -13.900 90.950 1.00 27.33 2131 TYR B N 1
ATOM 2283 C CA . TYR B 1 131 ? 36.532 -14.424 89.793 1.00 28.40 2131 TYR B CA 1
ATOM 2284 C C . TYR B 1 131 ? 36.843 -15.911 89.685 1.00 29.32 2131 TYR B C 1
ATOM 2285 O O . TYR B 1 131 ? 36.702 -16.504 88.614 1.00 29.84 2131 TYR B O 1
ATOM 2294 N N . GLN B 1 132 ? 37.281 -16.505 90.795 1.00 31.59 2132 GLN B N 1
ATOM 2295 C CA . GLN B 1 132 ? 37.623 -17.920 90.815 1.00 32.89 2132 GLN B CA 1
ATOM 2296 C C . GLN B 1 132 ? 38.535 -18.239 89.650 1.00 32.15 2132 GLN B C 1
ATOM 2297 O O . GLN B 1 132 ? 38.169 -19.008 88.768 1.00 34.17 2132 GLN B O 1
ATOM 2303 N N . LEU B 1 133 ? 39.719 -17.648 89.636 1.00 35.71 2133 LEU B N 1
ATOM 2304 C CA . LEU B 1 133 ? 40.645 -17.885 88.545 1.00 34.22 2133 LEU B CA 1
ATOM 2305 C C . LEU B 1 133 ? 42.072 -17.746 89.055 1.00 34.05 2133 LEU B C 1
ATOM 2306 O O . LEU B 1 133 ? 42.481 -16.663 89.485 1.00 32.74 2133 LEU B O 1
ATOM 2311 N N . GLN B 1 134 ? 42.820 -18.848 89.004 1.00 29.61 2134 GLN B N 1
ATOM 2312 C CA . GLN B 1 134 ? 44.200 -18.869 89.466 1.00 30.48 2134 GLN B CA 1
ATOM 2313 C C . GLN B 1 134 ? 45.120 -18.186 88.462 1.00 29.52 2134 GLN B C 1
ATOM 2314 O O . GLN B 1 134 ? 45.060 -18.454 87.258 1.00 29.05 2134 GLN B O 1
ATOM 2320 N N . PHE B 1 135 ? 45.972 -17.304 88.970 1.00 28.27 2135 PHE B N 1
ATOM 2321 C CA . PHE B 1 135 ? 46.908 -16.566 88.141 1.00 25.77 2135 PHE B CA 1
ATOM 2322 C C . PHE B 1 135 ? 47.906 -17.487 87.461 1.00 26.06 2135 PHE B C 1
ATOM 2323 O O . PHE B 1 135 ? 48.608 -18.240 88.127 1.00 26.89 2135 PHE B O 1
ATOM 2331 N N . TYR B 1 136 ? 47.972 -17.442 86.136 1.00 26.78 2136 TYR B N 1
ATOM 2332 C CA . TYR B 1 136 ? 48.946 -18.256 85.429 1.00 23.75 2136 TYR B CA 1
ATOM 2333 C C . TYR B 1 136 ? 50.097 -17.338 85.014 1.00 21.72 2136 TYR B C 1
ATOM 2334 O O . TYR B 1 136 ? 49.939 -16.126 84.967 1.00 23.64 2136 TYR B O 1
ATOM 2343 N N . PRO B 1 137 ? 51.270 -17.907 84.709 1.00 32.20 2137 PRO B N 1
ATOM 2344 C CA . PRO B 1 137 ? 52.470 -17.159 84.317 1.00 27.52 2137 PRO B CA 1
ATOM 2345 C C . PRO B 1 137 ? 52.433 -16.305 83.052 1.00 25.55 2137 PRO B C 1
ATOM 2346 O O . PRO B 1 137 ? 53.177 -15.330 82.926 1.00 26.80 2137 PRO B O 1
ATOM 2350 N N . ASP B 1 138 ? 51.590 -16.664 82.102 1.00 17.18 2138 ASP B N 1
ATOM 2351 C CA . ASP B 1 138 ? 51.559 -15.907 80.865 1.00 16.63 2138 ASP B CA 1
ATOM 2352 C C . ASP B 1 138 ? 50.183 -15.351 80.523 1.00 15.92 2138 ASP B C 1
ATOM 2353 O O . ASP B 1 138 ? 49.799 -15.306 79.358 1.00 16.09 2138 ASP B O 1
ATOM 2358 N N . MET B 1 139 ? 49.440 -14.927 81.536 1.00 12.89 2139 MET B N 1
ATOM 2359 C CA . MET B 1 139 ? 48.140 -14.369 81.274 1.00 14.58 2139 MET B CA 1
ATOM 2360 C C . MET B 1 139 ? 48.371 -13.099 80.489 1.00 15.38 2139 MET B C 1
ATOM 2361 O O . MET B 1 139 ? 49.257 -12.311 80.810 1.00 16.35 2139 MET B O 1
ATOM 2366 N N . LEU B 1 140 ? 47.580 -12.933 79.437 1.00 14.72 2140 LEU B N 1
ATOM 2367 C CA . LEU B 1 140 ? 47.640 -11.776 78.564 1.00 13.67 2140 LEU B CA 1
ATOM 2368 C C . LEU B 1 140 ? 47.343 -10.481 79.334 1.00 13.37 2140 LEU B C 1
ATOM 2369 O O . LEU B 1 140 ? 46.454 -10.447 80.182 1.00 12.71 2140 LEU B O 1
ATOM 2374 N N . LEU B 1 141 ? 48.098 -9.425 79.038 1.00 13.47 2141 LEU B N 1
ATOM 2375 C CA . LEU B 1 141 ? 47.909 -8.117 79.668 1.00 13.84 2141 LEU B CA 1
ATOM 2376 C C . LEU B 1 141 ? 47.414 -7.100 78.661 1.00 14.30 2141 LEU B C 1
ATOM 2377 O O . LEU B 1 141 ? 47.732 -7.175 77.474 1.00 12.75 2141 LEU B O 1
ATOM 2382 N N . VAL B 1 142 ? 46.642 -6.138 79.144 1.00 34.39 2142 VAL B N 1
ATOM 2383 C CA . VAL B 1 142 ? 46.141 -5.074 78.295 1.00 33.89 2142 VAL B CA 1
ATOM 2384 C C . VAL B 1 142 ? 46.937 -3.825 78.695 1.00 35.99 2142 VAL B C 1
ATOM 2385 O O . VAL B 1 142 ? 46.705 -3.230 79.752 1.00 35.72 2142 VAL B O 1
ATOM 2389 N N . CYS B 1 143 ? 47.890 -3.450 77.845 1.00 14.52 2143 CYS B N 1
ATOM 2390 C CA . CYS B 1 143 ? 48.761 -2.311 78.096 1.00 15.21 2143 CYS B CA 1
ATOM 2391 C C . CYS B 1 143 ? 48.359 -0.997 77.407 1.00 15.62 2143 CYS B C 1
ATOM 2392 O O . CYS B 1 143 ? 48.038 -0.972 76.214 1.00 15.19 2143 CYS B O 1
ATOM 2395 N N . GLN B 1 144 ? 48.393 0.093 78.177 1.00 14.23 2144 GLN B N 1
ATOM 2396 C CA . GLN B 1 144 ? 48.053 1.429 77.690 1.00 13.12 2144 GLN B CA 1
ATOM 2397 C C . GLN B 1 144 ? 49.183 2.420 77.876 1.00 12.70 2144 GLN B C 1
ATOM 2398 O O . GLN B 1 144 ? 49.808 2.478 78.927 1.00 12.84 2144 GLN B O 1
ATOM 2404 N N . SER B 1 145 ? 49.439 3.207 76.844 1.00 16.20 2145 SER B N 1
ATOM 2405 C CA . SER B 1 145 ? 50.460 4.234 76.904 1.00 16.65 2145 SER B CA 1
ATOM 2406 C C . SER B 1 145 ? 49.689 5.528 76.731 1.00 16.44 2145 SER B C 1
ATOM 2407 O O . SER B 1 145 ? 49.030 5.749 75.715 1.00 16.72 2145 SER B O 1
ATOM 2410 N N . PHE B 1 146 ? 49.762 6.369 77.753 1.00 16.68 2146 PHE B N 1
ATOM 2411 C CA . PHE B 1 146 ? 49.028 7.620 77.781 1.00 16.54 2146 PHE B CA 1
ATOM 2412 C C . PHE B 1 146 ? 49.913 8.825 78.090 1.00 17.74 2146 PHE B C 1
ATOM 2413 O O . PHE B 1 146 ? 51.104 8.683 78.380 1.00 15.24 2146 PHE B O 1
ATOM 2421 N N . GLU B 1 147 ? 49.299 10.006 78.028 1.00 19.11 2147 GLU B N 1
ATOM 2422 C CA . GLU B 1 147 ? 49.963 11.256 78.350 1.00 19.63 2147 GLU B CA 1
ATOM 2423 C C . GLU B 1 147 ? 49.024 12.079 79.230 1.00 20.36 2147 GLU B C 1
ATOM 2424 O O . GLU B 1 147 ? 47.816 12.108 78.995 1.00 21.20 2147 GLU B O 1
ATOM 2430 N N . VAL B 1 148 ? 49.567 12.698 80.278 1.00 25.96 2148 VAL B N 1
ATOM 2431 C CA . VAL B 1 148 ? 48.749 13.516 81.160 1.00 23.87 2148 VAL B CA 1
ATOM 2432 C C . VAL B 1 148 ? 48.340 14.743 80.377 1.00 22.07 2148 VAL B C 1
ATOM 2433 O O . VAL B 1 148 ? 49.163 15.571 79.975 1.00 21.14 2148 VAL B O 1
ATOM 2437 N N . VAL B 1 149 ? 47.037 14.839 80.182 1.00 15.17 2149 VAL B N 1
ATOM 2438 C CA . VAL B 1 149 ? 46.426 15.879 79.375 1.00 15.65 2149 VAL B CA 1
ATOM 2439 C C . VAL B 1 149 ? 45.781 17.025 80.176 1.00 13.26 2149 VAL B C 1
ATOM 2440 O O . VAL B 1 149 ? 45.380 18.028 79.613 1.00 11.33 2149 VAL B O 1
ATOM 2444 N N . ASP B 1 150 ? 45.701 16.881 81.493 1.00 14.72 2150 ASP B N 1
ATOM 2445 C CA . ASP B 1 150 ? 45.107 17.912 82.337 1.00 18.68 2150 ASP B CA 1
ATOM 2446 C C . ASP B 1 150 ? 45.248 17.534 83.816 1.00 20.31 2150 ASP B C 1
ATOM 2447 O O . ASP B 1 150 ? 45.138 16.366 84.179 1.00 21.40 2150 ASP B O 1
ATOM 2452 N N . LEU B 1 151 ? 45.522 18.523 84.662 1.00 26.77 2151 LEU B N 1
ATOM 2453 C CA . LEU B 1 151 ? 45.651 18.299 86.099 1.00 26.77 2151 LEU B CA 1
ATOM 2454 C C . LEU B 1 151 ? 44.444 18.929 86.779 1.00 26.77 2151 LEU B C 1
ATOM 2455 O O . LEU B 1 151 ? 43.946 19.963 86.324 1.00 26.77 2151 LEU B O 1
ATOM 2460 N N . TYR B 1 152 ? 43.980 18.311 87.864 1.00 41.63 2152 TYR B N 1
ATOM 2461 C CA . TYR B 1 152 ? 42.826 18.813 88.609 1.00 41.63 2152 TYR B CA 1
ATOM 2462 C C . TYR B 1 152 ? 43.291 19.873 89.572 1.00 41.63 2152 TYR B C 1
ATOM 2463 O O . TYR B 1 152 ? 43.653 19.567 90.701 1.00 41.63 2152 TYR B O 1
ATOM 2472 N N . THR B 1 153 ? 43.282 21.118 89.109 1.00 37.19 2153 THR B N 1
ATOM 2473 C CA . THR B 1 153 ? 43.706 22.255 89.909 1.00 37.19 2153 THR B CA 1
ATOM 2474 C C . THR B 1 153 ? 42.529 22.942 90.598 1.00 37.19 2153 THR B C 1
ATOM 2475 O O . THR B 1 153 ? 42.714 23.947 91.284 1.00 37.19 2153 THR B O 1
ATOM 2479 N N . GLU B 1 154 ? 41.318 22.422 90.400 1.00 38.66 2154 GLU B N 1
ATOM 2480 C CA . GLU B 1 154 ? 40.130 22.977 91.048 1.00 38.66 2154 GLU B CA 1
ATOM 2481 C C . GLU B 1 154 ? 40.284 22.720 92.549 1.00 38.66 2154 GLU B C 1
ATOM 2482 O O . GLU B 1 154 ? 39.613 23.334 93.381 1.00 38.66 2154 GLU B O 1
ATOM 2488 N N . LYS B 1 155 ? 41.197 21.798 92.858 1.00 65.98 2155 LYS B N 1
ATOM 2489 C CA . LYS B 1 155 ? 41.535 21.361 94.211 1.00 65.98 2155 LYS B CA 1
ATOM 2490 C C . LYS B 1 155 ? 42.066 22.488 95.099 1.00 65.98 2155 LYS B C 1
ATOM 2491 O O . LYS B 1 155 ? 41.940 22.422 96.323 1.00 65.98 2155 LYS B O 1
ATOM 2497 N N . GLU B 1 156 ? 42.657 23.513 94.486 1.00 46.72 2156 GLU B N 1
ATOM 2498 C CA . GLU B 1 156 ? 43.214 24.641 95.236 1.00 46.72 2156 GLU B CA 1
ATOM 2499 C C . GLU B 1 156 ? 42.198 25.726 95.589 1.00 46.72 2156 GLU B C 1
ATOM 2500 O O . GLU B 1 156 ? 42.566 26.764 96.152 1.00 46.72 2156 GLU B O 1
ATOM 2506 N N . GLU B 1 157 ? 40.924 25.477 95.288 1.00 51.79 2157 GLU B N 1
ATOM 2507 C CA . GLU B 1 157 ? 39.881 26.464 95.551 1.00 51.79 2157 GLU B CA 1
ATOM 2508 C C . GLU B 1 157 ? 38.893 26.126 96.683 1.00 51.79 2157 GLU B C 1
ATOM 2509 O O . GLU B 1 157 ? 38.183 27.007 97.176 1.00 51.79 2157 GLU B O 1
ATOM 2515 N N . GLY B 1 158 ? 38.846 24.862 97.094 1.00 66.96 2158 GLY B N 1
ATOM 2516 C CA . GLY B 1 158 ? 37.934 24.466 98.157 1.00 66.96 2158 GLY B CA 1
ATOM 2517 C C . GLY B 1 158 ? 38.557 24.416 99.544 1.00 66.96 2158 GLY B C 1
ATOM 2518 O O . GLY B 1 158 ? 38.332 25.310 100.355 1.00 66.96 2158 GLY B O 1
ATOM 2519 N N . GLY B 1 159 ? 39.337 23.370 99.815 1.00 46.44 2159 GLY B N 1
ATOM 2520 C CA . GLY B 1 159 ? 39.979 23.224 101.111 1.00 46.44 2159 GLY B CA 1
ATOM 2521 C C . GLY B 1 159 ? 39.602 21.906 101.764 1.00 46.44 2159 GLY B C 1
ATOM 2522 O O . GLY B 1 159 ? 40.380 21.314 102.524 1.00 46.44 2159 GLY B O 1
ATOM 2523 N N . SER B 1 160 ? 38.384 21.458 101.460 1.00 111.04 2160 SER B N 1
ATOM 2524 C CA . SER B 1 160 ? 37.842 20.202 101.978 1.00 111.04 2160 SER B CA 1
ATOM 2525 C C . SER B 1 160 ? 38.293 19.072 101.060 1.00 111.04 2160 SER B C 1
ATOM 2526 O O . SER B 1 160 ? 37.510 18.190 100.698 1.00 111.04 2160 SER B O 1
ATOM 2529 N N . HIS B 1 161 ? 39.562 19.116 100.675 1.00 89.05 2161 HIS B N 1
ATOM 2530 C CA . HIS B 1 161 ? 40.118 18.100 99.800 1.00 89.05 2161 HIS B CA 1
ATOM 2531 C C . HIS B 1 161 ? 41.180 17.324 100.558 1.00 89.05 2161 HIS B C 1
ATOM 2532 O O . HIS B 1 161 ? 42.379 17.619 100.508 1.00 89.05 2161 HIS B O 1
ATOM 2539 N N . HIS B 1 162 ? 40.676 16.343 101.294 1.00 63.03 2162 HIS B N 1
ATOM 2540 C CA . HIS B 1 162 ? 41.444 15.429 102.120 1.00 63.03 2162 HIS B CA 1
ATOM 2541 C C . HIS B 1 162 ? 41.635 15.797 103.584 1.00 63.03 2162 HIS B C 1
ATOM 2542 O O . HIS B 1 162 ? 42.576 16.498 103.955 1.00 63.03 2162 HIS B O 1
ATOM 2549 N N . HIS B 1 163 ? 40.719 15.294 104.403 1.00 53.73 2163 HIS B N 1
ATOM 2550 C CA . HIS B 1 163 ? 40.741 15.472 105.842 1.00 53.73 2163 HIS B CA 1
ATOM 2551 C C . HIS B 1 163 ? 40.834 14.052 106.395 1.00 53.73 2163 HIS B C 1
ATOM 2552 O O . HIS B 1 163 ? 40.257 13.123 105.822 1.00 53.73 2163 HIS B O 1
ATOM 2559 N N . HIS B 1 164 ? 41.557 13.870 107.494 1.00 44.10 2164 HIS B N 1
ATOM 2560 C CA . HIS B 1 164 ? 41.659 12.551 108.099 1.00 44.10 2164 HIS B CA 1
ATOM 2561 C C . HIS B 1 164 ? 40.612 12.452 109.204 1.00 44.10 2164 HIS B C 1
ATOM 2562 O O . HIS B 1 164 ? 40.565 13.300 110.099 1.00 44.10 2164 HIS B O 1
ATOM 2569 N N . HIS B 1 165 ? 39.759 11.435 109.130 1.00 21.35 2165 HIS B N 1
ATOM 2570 C CA . HIS B 1 165 ? 38.742 11.236 110.151 1.00 21.35 2165 HIS B CA 1
ATOM 2571 C C . HIS B 1 165 ? 39.166 10.066 111.007 1.00 21.35 2165 HIS B C 1
ATOM 2572 O O . HIS B 1 165 ? 39.487 9.003 110.483 1.00 21.35 2165 HIS B O 1
ATOM 2579 N N . HIS B 1 166 ? 39.173 10.255 112.320 1.00 32.91 2166 HIS B N 1
ATOM 2580 C CA . HIS B 1 166 ? 39.543 9.179 113.221 1.00 32.91 2166 HIS B CA 1
ATOM 2581 C C . HIS B 1 166 ? 38.279 8.600 113.838 1.00 32.91 2166 HIS B C 1
ATOM 2582 O O . HIS B 1 166 ? 38.278 7.403 114.186 1.00 32.91 2166 HIS B O 1
#

CATH classification: 3.10.400.10

B-factor: mean 35.59, std 21.76, range [1.0, 125.26]

Nearest PDB structures (foldseek):
  1t62-assembly1_A  TM=1.007E+00  e=1.575E-35  Enterococcus faecalis V583
  1t62-assembly1_B  TM=9.475E-01  e=1.688E-27  Enterococcus faecalis V583
  3s9x-assembly1_A  TM=8.655E-01  e=2.361E-11  Vibrio cholerae TMA 21
  2kku-assembly1_A  TM=6.705E-01  e=1.297E-02  Archaeoglobus fulgidus
  2gks-assembly1_A  TM=4.210E-01  e=8.207E-03  Aquifex aeolicus

Radius of gyration: 20.91 Å; Cα contacts (8 Å, |Δi|>4): 592; chains: 2; bounding box: 52×50×58 Å

Secondary structure (DSSP, 8-state):
-HHHHHHHHHHHHHHH-------EEE--SSS-HHHHHHHHHHHHHTS--EEEEESTTS-TTT-----TT-EEEEE-TTS-EEEEEEEEEEEEEEGGG--HHHHHHH--THHHHHHHHHHHHHHTTTT----TT-EEEEEEEEEEE------B-/-HHHHHHHHHHHHHHHT------EEEESBSS-HHHHHHHHHHHHTTS--EEEEEHHHHHHTT-PPP-TT-EEEEE-TTS-EEEEEEEEEEEEEEGGG--HHHHHHT---HHHHHHHHHHHHHHHHGGGS-PPPTT-EEEEEEEEEEEE--GGGS-S-S-----

Organism: Enterococcus faecalis (strain ATCC 700802 / V583) (NCBI:txid226185)